Protein AF-0000000070517022 (afdb_homodimer)

Foldseek 3Di:
DDAAEAEDEQQLDPVSVVVVVVVCVVVLHFKYKYAQYVDFDPDLQKDAAPVRGIIMGGDCVSLVWHKDWQDHYVQKTWIDTPQDIDMTGDDDPPDDPVVVVVVVVVVCVRCVPVDRD/DDAAEAEDEQQLDPVSVVVVVVVCVVVLHFKYKYAQYVDFDPDLQKDAAPVRGIIMGGDCVSLVWHKDWQDHYVQKTWIDTPQDIDMHGDDDPPDDPVVVVVVVVVVCVRCVPVDRD

Radius of gyration: 15.73 Å; Cα contacts (8 Å, |Δi|>4): 551; chains: 2; bounding box: 40×33×38 Å

Structure (mmCIF, N/CA/C/O backbone):
data_AF-0000000070517022-model_v1
#
loop_
_entity.id
_entity.type
_entity.pdbx_description
1 polymer 'Reverse transcriptase'
#
loop_
_atom_site.group_PDB
_atom_site.id
_atom_site.type_symbol
_atom_site.label_atom_id
_atom_site.label_alt_id
_atom_site.label_comp_id
_atom_site.label_asym_id
_atom_site.label_entity_id
_atom_site.label_seq_id
_atom_site.pdbx_PDB_ins_code
_atom_site.Cartn_x
_atom_site.Cartn_y
_atom_site.Cartn_z
_atom_site.occupancy
_atom_site.B_iso_or_equiv
_atom_site.auth_seq_id
_atom_site.auth_comp_id
_atom_site.auth_asym_id
_atom_site.auth_atom_id
_atom_site.pdbx_PDB_model_num
ATOM 1 N N . MET A 1 1 ? -14.031 -0.415 15.008 1 47.75 1 MET A N 1
ATOM 2 C CA . MET A 1 1 ? -14.359 -1.1 13.758 1 47.75 1 MET A CA 1
ATOM 3 C C . MET A 1 1 ? -13.117 -1.259 12.883 1 47.75 1 MET A C 1
ATOM 5 O O . MET A 1 1 ? -12.367 -0.303 12.688 1 47.75 1 MET A O 1
ATOM 9 N N . SER A 1 2 ? -12.742 -2.568 12.602 1 63.19 2 SER A N 1
ATOM 10 C CA . SER A 1 2 ? -11.547 -2.887 11.828 1 63.19 2 SER A CA 1
ATOM 11 C C . SER A 1 2 ? -11.773 -2.629 10.336 1 63.19 2 SER A C 1
ATOM 13 O O . SER A 1 2 ? -12.906 -2.66 9.859 1 63.19 2 SER A O 1
ATOM 15 N N . PHE A 1 3 ? -10.805 -1.947 9.672 1 70.19 3 PHE A N 1
ATOM 16 C CA . PHE A 1 3 ? -11.008 -1.791 8.234 1 70.19 3 PHE A CA 1
ATOM 17 C C . PHE A 1 3 ? -9.82 -2.346 7.457 1 70.19 3 PHE A C 1
ATOM 19 O O . PHE A 1 3 ? -8.75 -2.58 8.031 1 70.19 3 PHE A O 1
ATOM 26 N N . LYS A 1 4 ? -10.172 -2.621 6.234 1 80.31 4 LYS A N 1
ATOM 27 C CA . LYS A 1 4 ? -9.203 -3.236 5.332 1 80.31 4 LYS A CA 1
ATOM 28 C C . LYS A 1 4 ? -8.594 -2.203 4.387 1 80.31 4 LYS A C 1
ATOM 30 O O . LYS A 1 4 ? -9.297 -1.326 3.881 1 80.31 4 LYS A O 1
ATOM 35 N N . VAL A 1 5 ? -7.285 -2.279 4.285 1 81.69 5 VAL A N 1
ATOM 36 C CA . VAL A 1 5 ? -6.547 -1.496 3.301 1 81.69 5 VAL A CA 1
ATOM 37 C C . VAL A 1 5 ? -5.922 -2.428 2.264 1 81.69 5 VAL A C 1
ATOM 39 O O . VAL A 1 5 ? -5.23 -3.385 2.617 1 81.69 5 VAL A O 1
ATOM 42 N N . LEU A 1 6 ? -6.238 -2.164 1.016 1 83.88 6 LEU A N 1
ATOM 43 C CA . LEU A 1 6 ? -5.656 -2.904 -0.099 1 8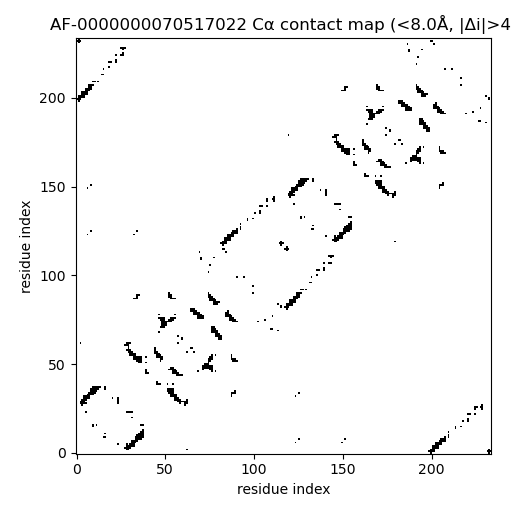3.88 6 LEU A CA 1
ATOM 44 C C . LEU A 1 6 ? -4.629 -2.059 -0.839 1 83.88 6 LEU A C 1
ATOM 46 O O . LEU A 1 6 ? -4.875 -0.885 -1.129 1 83.88 6 LEU A O 1
ATOM 50 N N . GLN A 1 7 ? -3.527 -2.553 -1.049 1 84.69 7 GLN A N 1
ATOM 51 C CA . GLN A 1 7 ? -2.502 -1.874 -1.834 1 84.69 7 GLN A CA 1
ATOM 52 C C . GLN A 1 7 ? -2.162 -2.664 -3.096 1 84.69 7 GLN A C 1
ATOM 54 O O . GLN A 1 7 ? -1.937 -3.873 -3.035 1 84.69 7 GLN A O 1
ATOM 59 N N . CYS A 1 8 ? -2.166 -2.025 -4.316 1 79.69 8 CYS A N 1
ATOM 60 C CA . CYS A 1 8 ? -1.889 -2.727 -5.566 1 79.69 8 CYS A CA 1
ATOM 61 C C . CYS A 1 8 ? -1.188 -1.809 -6.562 1 79.69 8 CYS A C 1
ATOM 63 O O . CYS A 1 8 ? -1.482 -0.614 -6.625 1 79.69 8 CYS A O 1
ATOM 65 N N . ASN A 1 9 ? -0.253 -2.355 -7.309 1 79.5 9 ASN A N 1
ATOM 66 C CA . ASN A 1 9 ? 0.297 -1.712 -8.5 1 79.5 9 ASN A CA 1
ATOM 67 C C . ASN A 1 9 ? -0.395 -2.197 -9.766 1 79.5 9 ASN A C 1
ATOM 69 O O . ASN A 1 9 ? -0.312 -3.377 -10.117 1 79.5 9 ASN A O 1
ATOM 73 N N . VAL A 1 10 ? -1.045 -1.301 -10.539 1 75.94 10 VAL A N 1
ATOM 74 C CA . VAL A 1 10 ? -1.837 -1.76 -11.672 1 75.94 10 VAL A CA 1
ATOM 75 C C . VAL A 1 10 ? -1.095 -1.464 -12.977 1 75.94 10 VAL A C 1
ATOM 77 O O . VAL A 1 10 ? -1.575 -1.797 -14.062 1 75.94 10 VAL A O 1
ATOM 80 N N . ASN A 1 11 ? 0.044 -0.836 -12.938 1 76.88 11 ASN A N 1
ATOM 81 C CA . ASN A 1 11 ? 0.948 -0.598 -14.055 1 76.88 11 ASN A CA 1
ATOM 82 C C . ASN A 1 11 ? 0.224 0.047 -15.234 1 76.88 11 ASN A C 1
ATOM 84 O O . ASN A 1 11 ? 0.388 -0.38 -16.375 1 76.88 11 ASN A O 1
ATOM 88 N N . HIS A 1 12 ? -0.67 0.907 -15 1 78.81 12 HIS A N 1
ATOM 89 C CA . HIS A 1 12 ? -1.369 1.707 -16 1 78.81 12 HIS A CA 1
ATOM 90 C C . HIS A 1 12 ? -2.254 0.833 -16.891 1 78.81 12 HIS A C 1
ATOM 92 O O . HIS A 1 12 ? -2.379 1.084 -18.094 1 78.81 12 HIS A O 1
ATOM 98 N N . VAL A 1 13 ? -2.783 -0.238 -16.328 1 77.62 13 VAL A N 1
ATOM 99 C CA . VAL A 1 13 ? -3.688 -1.103 -17.078 1 77.62 13 VAL A CA 1
ATOM 100 C C . VAL A 1 13 ? -5.129 -0.83 -16.656 1 77.62 13 VAL A C 1
ATOM 102 O O . VAL A 1 13 ? -5.496 -1.039 -15.492 1 77.62 13 VAL A O 1
ATOM 105 N N . TRP A 1 14 ? -5.934 -0.437 -17.594 1 83.25 14 TRP A N 1
ATOM 106 C CA . TRP A 1 14 ? -7.316 -0.035 -17.359 1 83.25 14 TRP A CA 1
ATOM 107 C C . TRP A 1 14 ? -8.125 -1.183 -16.766 1 83.25 14 TRP A C 1
ATOM 109 O O . TRP A 1 14 ? -8.789 -1.017 -15.734 1 83.25 14 TRP A O 1
ATOM 119 N N . ALA A 1 15 ? -8.031 -2.221 -17.438 1 81.44 15 ALA A N 1
ATOM 120 C CA . ALA A 1 15 ? -8.797 -3.385 -17 1 81.44 15 ALA A CA 1
ATOM 121 C C . ALA A 1 15 ? -8.414 -3.807 -15.586 1 81.44 15 ALA A C 1
ATOM 123 O O . ALA A 1 15 ? -9.273 -4.184 -14.789 1 81.44 15 ALA A O 1
ATOM 124 N N . ALA A 1 16 ? -7.176 -3.713 -15.297 1 81.56 16 ALA A N 1
ATOM 125 C CA . ALA A 1 16 ? -6.688 -4.078 -13.969 1 81.56 16 ALA A CA 1
ATOM 126 C C . ALA A 1 16 ? -7.238 -3.133 -12.906 1 81.56 16 ALA A C 1
ATOM 128 O O . ALA A 1 16 ? -7.645 -3.57 -11.82 1 81.56 16 ALA A O 1
ATOM 129 N N . GLN A 1 17 ? -7.254 -1.872 -13.188 1 87.06 17 GLN A N 1
ATOM 130 C CA . GLN A 1 17 ? -7.766 -0.895 -12.234 1 87.06 17 GLN A CA 1
ATOM 131 C C . GLN A 1 17 ? -9.258 -1.098 -11.992 1 87.06 17 GLN A C 1
ATOM 133 O O . GLN A 1 17 ? -9.719 -1.056 -10.844 1 87.06 17 GLN A O 1
ATOM 138 N N . ASP A 1 18 ? -10.008 -1.278 -13.055 1 88.5 18 ASP A N 1
ATOM 139 C CA . ASP A 1 18 ? -11.438 -1.538 -12.922 1 88.5 18 ASP A CA 1
ATOM 140 C C . ASP A 1 18 ? -11.688 -2.766 -12.047 1 88.5 18 ASP A C 1
ATOM 142 O O . ASP A 1 18 ? -12.547 -2.74 -11.164 1 88.5 18 ASP A O 1
ATOM 146 N N . LEU A 1 19 ? -10.938 -3.766 -12.367 1 84 19 LEU A N 1
ATOM 147 C CA . LEU A 1 19 ? -11.078 -5.004 -11.609 1 84 19 LEU A CA 1
ATOM 148 C C . LEU A 1 19 ? -10.711 -4.789 -10.148 1 84 19 LEU A C 1
ATOM 150 O O . LEU A 1 19 ? -11.367 -5.328 -9.25 1 84 19 LEU A O 1
ATOM 154 N N . LEU A 1 20 ? -9.711 -4.043 -9.938 1 85.44 20 LEU A N 1
ATOM 155 C CA . LEU A 1 20 ? -9.281 -3.748 -8.578 1 85.44 20 LEU A CA 1
ATOM 156 C C . LEU A 1 20 ? -10.359 -2.982 -7.82 1 85.44 20 LEU A C 1
ATOM 158 O O . LEU A 1 20 ? -10.664 -3.309 -6.668 1 85.44 20 LEU A O 1
ATOM 162 N N . GLU A 1 21 ? -10.891 -1.985 -8.422 1 89.06 21 GLU A N 1
ATOM 163 C CA . GLU A 1 21 ? -11.938 -1.192 -7.793 1 89.06 21 GLU A CA 1
ATOM 164 C C . GLU A 1 21 ? -13.156 -2.051 -7.457 1 89.06 21 GLU A C 1
ATOM 166 O O . GLU A 1 21 ? -13.758 -1.897 -6.395 1 89.06 21 GLU A O 1
ATOM 171 N N . GLN A 1 22 ? -13.461 -2.867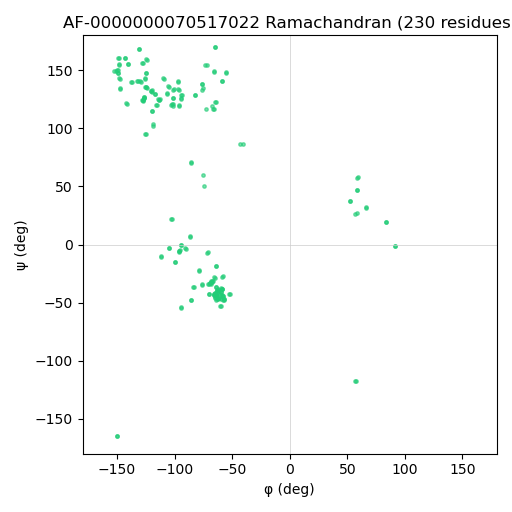 -8.305 1 87.62 22 GLN A N 1
ATOM 172 C CA . GLN A 1 22 ? -14.547 -3.803 -8.047 1 87.62 22 GLN A CA 1
ATOM 173 C C . GLN A 1 22 ? -14.211 -4.738 -6.887 1 87.62 22 GLN A C 1
ATOM 175 O O . GLN A 1 22 ? -15.062 -5.035 -6.051 1 87.62 22 GLN A O 1
ATOM 180 N N . ASN A 1 23 ? -13.016 -5.199 -6.902 1 87.88 23 ASN A N 1
ATOM 181 C CA . ASN A 1 23 ? -12.57 -6.105 -5.848 1 87.88 23 ASN A CA 1
ATOM 182 C C . ASN A 1 23 ? -12.594 -5.434 -4.48 1 87.88 23 ASN A C 1
ATOM 184 O O . ASN A 1 23 ? -12.922 -6.07 -3.477 1 87.88 23 ASN A O 1
ATOM 188 N N . MET A 1 24 ? -12.211 -4.203 -4.457 1 89.19 24 MET A N 1
ATOM 189 C CA . MET A 1 24 ? -12.273 -3.426 -3.221 1 89.19 24 MET A CA 1
ATOM 190 C C . MET A 1 24 ? -13.664 -3.51 -2.596 1 89.19 24 MET A C 1
ATOM 192 O O . MET A 1 24 ? -13.797 -3.699 -1.386 1 89.19 24 MET A O 1
ATOM 196 N N . ILE A 1 25 ? -14.648 -3.426 -3.363 1 87.62 25 ILE A N 1
ATOM 197 C CA . ILE A 1 25 ? -16.031 -3.504 -2.904 1 87.62 25 ILE A CA 1
ATOM 198 C C . ILE A 1 25 ? -16.344 -4.926 -2.447 1 87.62 25 ILE A C 1
ATOM 200 O O . ILE A 1 25 ? -16.938 -5.129 -1.381 1 87.62 25 ILE A O 1
ATOM 204 N N . GLU A 1 26 ? -15.906 -5.871 -3.186 1 85.31 26 GLU A N 1
ATOM 205 C CA . GLU A 1 26 ? -16.188 -7.273 -2.904 1 85.31 26 GLU A CA 1
ATOM 206 C C . GLU A 1 26 ? -15.594 -7.703 -1.567 1 85.31 26 GLU A C 1
ATOM 208 O O . GLU A 1 26 ? -16.234 -8.438 -0.807 1 85.31 26 GLU A O 1
ATOM 213 N N . VAL A 1 27 ? -14.438 -7.227 -1.298 1 85.5 27 VAL A N 1
ATOM 214 C CA . VAL A 1 27 ? -13.773 -7.664 -0.074 1 85.5 27 VAL A CA 1
ATOM 215 C C . VAL A 1 27 ? -14.07 -6.676 1.053 1 85.5 27 VAL A C 1
ATOM 217 O O . VAL A 1 27 ? -13.547 -6.816 2.162 1 85.5 27 VAL A O 1
ATOM 220 N N . ARG A 1 28 ? -14.836 -5.633 0.734 1 88.25 28 ARG A N 1
ATOM 221 C CA . ARG A 1 28 ? -15.211 -4.594 1.683 1 88.25 28 ARG A CA 1
ATOM 222 C C . ARG A 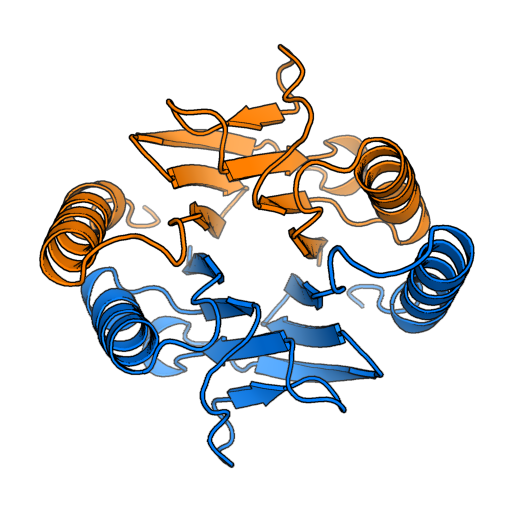1 28 ? -13.984 -3.914 2.273 1 88.25 28 ARG A C 1
ATOM 224 O O . ARG A 1 28 ? -13.875 -3.766 3.492 1 88.25 28 ARG A O 1
ATOM 231 N N . ALA A 1 29 ? -13.094 -3.58 1.407 1 89.56 29 ALA A N 1
ATOM 232 C CA . ALA A 1 29 ? -11.969 -2.744 1.805 1 89.56 29 ALA A CA 1
ATOM 233 C C . ALA A 1 29 ? -12.352 -1.267 1.806 1 89.56 29 ALA A C 1
ATOM 235 O O . ALA A 1 29 ? -12.875 -0.753 0.812 1 89.56 29 ALA A O 1
ATOM 236 N N . GLY A 1 30 ? -12.086 -0.646 2.84 1 91.44 30 GLY A N 1
ATOM 237 C CA . GLY A 1 30 ? -12.445 0.759 2.938 1 91.44 30 GLY A CA 1
ATOM 238 C C . GLY A 1 30 ? -11.484 1.677 2.215 1 91.44 30 GLY A C 1
ATOM 239 O O . GLY A 1 30 ? -11.828 2.812 1.882 1 91.44 30 GLY A O 1
ATOM 240 N N . ILE A 1 31 ? -10.273 1.181 2.012 1 92.62 31 ILE A N 1
ATOM 241 C CA . ILE A 1 31 ? -9.242 1.99 1.37 1 92.62 31 ILE A CA 1
ATOM 242 C C . ILE A 1 31 ? -8.469 1.139 0.368 1 92.62 31 ILE A C 1
ATOM 244 O O . ILE A 1 31 ? -8.18 -0.031 0.631 1 92.62 31 ILE A O 1
ATOM 248 N N . CYS A 1 32 ? -8.172 1.761 -0.757 1 93.06 32 CYS A N 1
ATOM 249 C CA . CYS A 1 32 ? -7.285 1.176 -1.756 1 93.06 32 CYS A CA 1
ATOM 250 C C . CYS A 1 32 ? -6.164 2.141 -2.119 1 93.06 32 CYS A C 1
ATOM 252 O O . CYS A 1 32 ? -6.418 3.293 -2.473 1 93.06 32 CYS A O 1
ATOM 254 N N . VAL A 1 33 ? -4.965 1.665 -1.956 1 92.19 33 VAL A N 1
ATOM 255 C CA . VAL A 1 33 ? -3.775 2.42 -2.34 1 92.19 33 VAL A CA 1
ATOM 256 C C . VAL A 1 33 ? -3.244 1.904 -3.676 1 92.19 33 VAL A C 1
ATOM 258 O O . VAL A 1 33 ? -2.99 0.707 -3.828 1 92.19 33 VAL A O 1
ATOM 261 N N . ILE A 1 34 ? -3.051 2.779 -4.656 1 90.81 34 ILE A N 1
ATOM 262 C CA . ILE A 1 34 ? -2.781 2.354 -6.027 1 90.81 34 ILE A CA 1
ATOM 263 C C . ILE A 1 34 ? -1.509 3.027 -6.535 1 90.81 34 ILE A C 1
ATOM 265 O O . ILE A 1 34 ? -1.386 4.254 -6.488 1 90.81 34 ILE A O 1
ATOM 269 N N . ALA A 1 35 ? -0.613 2.213 -7.004 1 88.06 35 ALA A N 1
ATOM 270 C CA . ALA A 1 35 ? 0.561 2.715 -7.715 1 88.06 35 ALA A CA 1
ATOM 271 C C . ALA A 1 35 ? 0.342 2.684 -9.227 1 88.06 35 ALA A C 1
ATOM 273 O O . ALA A 1 35 ? -0.213 1.721 -9.758 1 88.06 35 ALA A O 1
ATOM 274 N N . GLU A 1 36 ? 0.659 3.77 -9.922 1 88.5 36 GLU A N 1
ATOM 275 C CA . GLU A 1 36 ? 0.553 3.963 -11.367 1 88.5 36 GLU A CA 1
ATOM 276 C C . GLU A 1 36 ? -0.884 3.777 -11.844 1 88.5 36 GLU A C 1
ATOM 278 O O . GLU A 1 36 ? -1.147 2.973 -12.742 1 88.5 36 GLU A O 1
ATOM 283 N N . PRO A 1 37 ? -1.753 4.508 -11.344 1 90.62 37 PRO A N 1
ATOM 284 C CA . PRO A 1 37 ? -3.141 4.438 -11.805 1 90.62 37 PRO A CA 1
ATOM 285 C C . PRO A 1 37 ? -3.309 4.906 -13.25 1 90.62 37 PRO A C 1
ATOM 287 O O . PRO A 1 37 ? -2.535 5.742 -13.719 1 90.62 37 PRO A O 1
ATOM 290 N N . VAL A 1 38 ? -4.297 4.281 -13.859 1 89.88 38 VAL A N 1
ATOM 291 C CA . VAL A 1 38 ? -4.629 4.703 -15.211 1 89.88 38 VAL A CA 1
ATOM 292 C C . VAL A 1 38 ? -5.406 6.02 -15.164 1 89.88 38 VAL A C 1
ATOM 294 O O . VAL A 1 38 ? -5.27 6.859 -16.062 1 89.88 38 VAL A O 1
ATOM 297 N N . ARG A 1 39 ? -6.156 6.082 -14.148 1 91.62 39 ARG A N 1
ATOM 298 C CA . ARG A 1 39 ? -6.977 7.27 -13.961 1 91.62 39 ARG A CA 1
ATOM 299 C C . ARG A 1 39 ? -7.191 7.559 -12.477 1 91.62 39 ARG A C 1
ATOM 301 O O . ARG A 1 39 ? -7.262 6.633 -11.664 1 91.62 39 ARG A O 1
ATOM 308 N N . ILE A 1 40 ? -7.285 8.867 -12.203 1 95.44 40 ILE A N 1
ATOM 309 C CA . ILE A 1 40 ? -7.656 9.352 -10.875 1 95.44 40 ILE A CA 1
ATOM 310 C C . ILE A 1 40 ? -8.859 10.281 -10.984 1 95.44 40 ILE A C 1
ATOM 312 O O . ILE A 1 40 ? -8.711 11.477 -11.25 1 95.44 40 ILE A O 1
ATOM 316 N N . PRO A 1 41 ? -10.023 9.68 -10.781 1 94.06 41 PRO A N 1
ATOM 317 C CA . PRO A 1 41 ? -11.227 10.508 -10.898 1 94.06 41 PRO A CA 1
ATOM 318 C C . PRO A 1 41 ? -11.18 11.742 -9.984 1 94.06 41 PRO A C 1
ATOM 320 O O . PRO A 1 41 ? -10.617 11.68 -8.891 1 94.06 41 PRO A O 1
ATOM 323 N N . SER A 1 42 ? -11.812 12.828 -10.469 1 93.5 42 SER A N 1
ATOM 324 C CA . SER A 1 42 ? -11.906 14.055 -9.68 1 93.5 42 SER A CA 1
ATOM 325 C C . SER A 1 42 ? -13.102 14.016 -8.734 1 93.5 42 SER A C 1
ATOM 327 O O . SER A 1 42 ? -14.102 14.688 -8.961 1 93.5 42 SER A O 1
ATOM 329 N N . THR A 1 43 ? -13.125 13.25 -7.723 1 94 43 THR A N 1
ATOM 330 C CA . THR A 1 43 ? -14.141 13.109 -6.684 1 94 43 THR A CA 1
ATOM 331 C C . THR A 1 43 ? -13.5 13.156 -5.297 1 94 43 THR A C 1
ATOM 333 O O . THR A 1 43 ? -12.281 13.047 -5.164 1 94 43 THR A O 1
ATOM 336 N N . ILE A 1 44 ? -14.328 13.281 -4.324 1 93.19 44 ILE A N 1
ATOM 337 C CA . ILE A 1 44 ? -13.828 13.352 -2.955 1 93.19 44 ILE A CA 1
ATOM 338 C C . ILE A 1 44 ? -13.312 11.984 -2.52 1 93.19 44 ILE A C 1
ATOM 340 O O . ILE A 1 44 ? -12.664 11.859 -1.479 1 93.19 44 ILE A O 1
ATOM 344 N N . TYR A 1 45 ? -13.508 10.984 -3.318 1 95 45 TYR A N 1
ATOM 345 C CA . TYR A 1 45 ? -13.18 9.617 -2.934 1 95 45 TYR A CA 1
ATOM 346 C C . TYR A 1 45 ? -11.797 9.219 -3.439 1 95 45 TYR A C 1
ATOM 348 O O . TYR A 1 45 ? -11.312 8.117 -3.166 1 95 45 TYR A O 1
ATOM 356 N N . TRP A 1 46 ? -11.219 10.133 -4.195 1 96.88 46 TRP A N 1
ATOM 357 C CA . TRP A 1 46 ? -9.898 9.867 -4.758 1 96.88 46 TRP A CA 1
ATOM 358 C C . TRP A 1 46 ? -8.922 10.977 -4.398 1 96.88 46 TRP A C 1
ATOM 360 O O . TRP A 1 46 ? -9.273 12.156 -4.426 1 96.88 46 TRP A O 1
ATOM 370 N N . PHE A 1 47 ? -7.781 10.547 -4.023 1 97.56 47 PHE A N 1
ATOM 371 C CA . PHE A 1 47 ? -6.652 11.461 -3.861 1 97.56 47 PHE A CA 1
ATOM 372 C C . PHE A 1 47 ? -5.465 10.992 -4.695 1 97.56 47 PHE A C 1
ATOM 374 O O . PHE A 1 47 ? -5.141 9.805 -4.719 1 97.56 47 PHE A O 1
ATOM 381 N N . GLY A 1 48 ? -4.812 11.914 -5.402 1 96.75 48 GLY A N 1
ATOM 382 C CA . GLY A 1 48 ? -3.664 11.555 -6.223 1 96.75 48 GLY A CA 1
ATOM 383 C C . GLY A 1 48 ? -2.447 12.422 -5.953 1 96.75 48 GLY A C 1
ATOM 384 O O . GLY A 1 48 ? -2.57 13.523 -5.418 1 96.75 48 GLY A O 1
ATOM 385 N N . SER A 1 49 ? -1.305 11.852 -6.273 1 95.44 49 SER A N 1
ATOM 386 C CA . SER A 1 49 ? -0.086 12.656 -6.277 1 95.44 49 SER A CA 1
ATOM 387 C C . SER A 1 49 ? -0.14 13.734 -7.352 1 95.44 49 SER A C 1
ATOM 389 O O . SER A 1 49 ? -1.031 13.727 -8.203 1 95.44 49 SER A O 1
ATOM 391 N N . GLU A 1 50 ? 0.804 14.602 -7.266 1 95.38 50 GLU A N 1
ATOM 392 C CA . GLU A 1 50 ? 0.807 15.711 -8.211 1 95.38 50 GLU A CA 1
ATOM 393 C C . GLU A 1 50 ? 1.071 15.234 -9.633 1 95.38 50 GLU A C 1
ATOM 395 O O . GLU A 1 50 ? 0.542 15.797 -10.594 1 95.38 50 GLU A O 1
ATOM 400 N N . ASP A 1 51 ? 1.84 14.164 -9.773 1 92.94 51 ASP A N 1
ATOM 401 C CA . ASP A 1 51 ? 2.174 13.672 -11.102 1 92.94 51 ASP A CA 1
ATOM 402 C C . ASP A 1 51 ? 1.236 12.539 -11.516 1 92.94 51 ASP A C 1
ATOM 404 O O . ASP A 1 51 ? 1.389 11.961 -12.594 1 92.94 51 ASP A O 1
ATOM 408 N N . GLY A 1 52 ? 0.421 12.109 -10.68 1 93.44 52 GLY A N 1
ATOM 409 C CA . GLY A 1 52 ? -0.601 11.133 -11.008 1 93.44 52 GLY A CA 1
ATOM 410 C C . GLY A 1 52 ? -0.095 9.703 -10.961 1 93.44 52 GLY A C 1
ATOM 411 O O . GLY A 1 52 ? -0.738 8.789 -11.484 1 93.44 52 GLY A O 1
ATOM 412 N N . ARG A 1 53 ? 0.981 9.484 -10.305 1 90.69 53 ARG A N 1
ATOM 413 C CA . ARG A 1 53 ? 1.571 8.148 -10.328 1 90.69 53 ARG A CA 1
ATOM 414 C C . ARG A 1 53 ? 1.21 7.367 -9.07 1 90.69 53 ARG A C 1
ATOM 416 O O . ARG A 1 53 ? 1.394 6.148 -9.016 1 90.69 53 ARG A O 1
ATOM 423 N N . ALA A 1 54 ? 0.723 8.062 -8.078 1 93.25 54 ALA A N 1
ATOM 424 C CA . ALA A 1 54 ? 0.245 7.457 -6.84 1 93.25 54 ALA A CA 1
ATOM 425 C C . ALA A 1 54 ? -1.153 7.957 -6.488 1 93.25 54 ALA A C 1
ATOM 427 O O . ALA A 1 54 ? -1.46 9.141 -6.668 1 93.25 54 ALA A O 1
ATOM 428 N N . ALA A 1 55 ? -1.976 7.059 -6.008 1 95.81 55 ALA A N 1
ATOM 429 C CA . ALA A 1 55 ? -3.344 7.453 -5.684 1 95.81 55 ALA A CA 1
ATOM 430 C C . ALA A 1 55 ? -3.883 6.641 -4.508 1 95.81 55 ALA A C 1
ATOM 432 O O . ALA A 1 55 ? -3.387 5.547 -4.223 1 95.81 55 ALA A O 1
ATOM 433 N N . ILE A 1 56 ? -4.832 7.188 -3.791 1 95.69 56 ILE A N 1
ATOM 434 C CA . ILE A 1 56 ? -5.582 6.531 -2.727 1 95.69 56 ILE A CA 1
ATOM 435 C C . ILE A 1 56 ? -7.082 6.691 -2.975 1 95.69 56 ILE A C 1
ATOM 437 O O . ILE A 1 56 ? -7.566 7.805 -3.184 1 95.69 56 ILE A O 1
ATOM 441 N N . ARG A 1 57 ? -7.699 5.602 -3.018 1 95.94 57 ARG A N 1
ATOM 442 C CA . ARG A 1 57 ? -9.156 5.578 -3.109 1 95.94 57 ARG A CA 1
ATOM 443 C C . ARG A 1 57 ? -9.781 5.086 -1.81 1 95.94 57 ARG A C 1
ATOM 445 O O . ARG A 1 57 ? -9.25 4.176 -1.168 1 95.94 57 ARG A O 1
ATOM 452 N N . TRP A 1 58 ? -10.953 5.711 -1.447 1 94.62 58 TRP A N 1
ATOM 453 C CA . TRP A 1 58 ? -11.633 5.242 -0.243 1 94.62 58 TRP A CA 1
ATOM 454 C C . TRP A 1 58 ? -13.141 5.223 -0.439 1 94.62 58 TRP A C 1
ATOM 456 O O . TRP A 1 58 ? -13.656 5.797 -1.402 1 94.62 58 TRP A O 1
ATOM 466 N N . ASP A 1 59 ? -13.672 4.41 0.315 1 92.12 59 ASP A N 1
ATOM 467 C CA . ASP A 1 59 ? -15.125 4.258 0.309 1 92.12 59 ASP A CA 1
ATOM 468 C C . ASP A 1 59 ? -15.719 4.586 1.679 1 92.12 59 ASP A C 1
ATOM 470 O O . ASP A 1 59 ? -15.508 3.852 2.645 1 92.12 59 ASP A O 1
ATOM 474 N N . SER A 1 60 ? -16.5 5.637 1.75 1 88.06 60 SER A N 1
ATOM 475 C CA . SER A 1 60 ? -17.031 6.141 3.016 1 88.06 60 SER A CA 1
ATOM 476 C C . SER A 1 60 ? -18.031 5.164 3.631 1 88.06 60 SER A C 1
ATOM 478 O O . SER A 1 60 ? -18.109 5.043 4.855 1 88.06 60 SER A O 1
ATOM 480 N N . GLU A 1 61 ? -18.734 4.461 2.836 1 88.25 61 GLU A N 1
ATOM 481 C CA . GLU A 1 61 ? -19.734 3.525 3.35 1 88.25 61 GLU A CA 1
ATOM 482 C C . GLU A 1 61 ? -19.062 2.328 4.023 1 88.25 61 GLU A C 1
ATOM 484 O O . GLU A 1 61 ? -19.547 1.845 5.051 1 88.25 61 GLU A O 1
ATOM 489 N N . ILE A 1 62 ? -18.016 1.984 3.521 1 85.88 62 ILE A N 1
ATOM 490 C CA . ILE A 1 62 ? -17.328 0.817 4.051 1 85.88 62 ILE A CA 1
ATOM 491 C C . ILE A 1 62 ? -16.438 1.232 5.227 1 85.88 62 ILE A C 1
ATOM 493 O O . ILE A 1 62 ? -16.438 0.576 6.27 1 85.88 62 ILE A O 1
ATOM 497 N N . LEU A 1 63 ? -15.672 2.301 5.012 1 85.69 63 LEU A N 1
ATOM 498 C CA . LEU A 1 63 ? -14.711 2.77 6.008 1 85.69 63 LEU A CA 1
ATOM 499 C C . LEU A 1 63 ? -15.43 3.338 7.227 1 85.69 63 LEU A C 1
ATOM 501 O O . LEU A 1 63 ? -14.93 3.242 8.352 1 85.69 63 LEU A O 1
ATOM 505 N N . GLN A 1 64 ? -16.594 3.92 7.055 1 82.56 64 GLN A N 1
ATOM 506 C CA . GLN A 1 64 ? -17.375 4.594 8.078 1 82.56 64 GLN A CA 1
ATOM 507 C C . GLN A 1 64 ? -16.562 5.707 8.75 1 82.56 64 GLN A C 1
ATOM 509 O O . GLN A 1 64 ? -16.688 5.93 9.953 1 82.56 64 GLN A O 1
ATOM 514 N N . ARG A 1 65 ? -15.633 6.199 7.988 1 83.31 65 ARG A N 1
ATOM 515 C CA . ARG A 1 65 ? -14.812 7.348 8.359 1 83.31 65 ARG A CA 1
ATOM 516 C C . ARG A 1 65 ? -14.531 8.234 7.148 1 83.31 65 ARG A C 1
ATOM 518 O O . ARG A 1 65 ? -14.758 7.824 6.008 1 83.31 65 ARG A O 1
ATOM 525 N N . THR A 1 66 ? -14.172 9.398 7.559 1 88 66 THR A N 1
ATOM 526 C CA . THR A 1 66 ? -13.797 10.305 6.48 1 88 66 THR A CA 1
ATOM 527 C C . THR A 1 66 ? -12.281 10.328 6.293 1 88 66 THR A C 1
ATOM 529 O O . THR A 1 66 ? -11.531 10.203 7.262 1 88 66 THR A O 1
ATOM 532 N N . CYS A 1 67 ? -11.93 10.383 5.086 1 92.75 67 CYS A N 1
ATOM 533 C CA . CYS A 1 67 ? -10.523 10.602 4.75 1 92.75 67 CYS A CA 1
ATOM 534 C C . CYS A 1 67 ? -10.297 12.016 4.242 1 92.75 67 CYS A C 1
ATOM 536 O O . CYS A 1 67 ? -11.117 12.555 3.498 1 92.75 67 CYS A O 1
ATOM 538 N N . ILE A 1 68 ? -9.195 12.602 4.746 1 94.5 68 ILE A N 1
ATOM 539 C CA . ILE A 1 68 ? -8.867 13.953 4.312 1 94.5 68 ILE A CA 1
ATOM 540 C C . ILE A 1 68 ? -7.438 13.992 3.779 1 94.5 68 ILE A C 1
ATOM 542 O O . ILE A 1 68 ? -6.562 13.281 4.285 1 94.5 68 ILE A O 1
ATOM 546 N N . LEU A 1 69 ? -7.277 14.781 2.744 1 95.94 69 LEU A N 1
ATOM 547 C CA . LEU A 1 69 ? -5.934 14.969 2.203 1 95.94 69 LEU A CA 1
ATOM 548 C C . LEU A 1 69 ? -5.027 15.641 3.225 1 95.94 69 LEU A C 1
ATOM 550 O O . LEU A 1 69 ? -5.344 16.719 3.727 1 95.94 69 LEU A O 1
ATOM 554 N N . ALA A 1 70 ? -3.986 15.039 3.551 1 94.88 70 ALA A N 1
ATOM 555 C CA . ALA A 1 70 ? -3.02 15.617 4.48 1 94.88 70 ALA A CA 1
ATOM 556 C C . ALA A 1 70 ? -1.902 16.344 3.732 1 94.88 70 ALA A C 1
ATOM 558 O O . ALA A 1 70 ? -1.6 17.5 4.027 1 94.88 70 ALA A O 1
ATOM 559 N N . LYS A 1 71 ? -1.263 15.625 2.836 1 94.44 71 LYS A N 1
ATOM 560 C CA . LYS A 1 71 ? -0.159 16.156 2.039 1 94.44 71 LYS A CA 1
ATOM 561 C C . LYS A 1 71 ? -0.081 15.461 0.681 1 94.44 71 LYS A C 1
ATOM 563 O O . LYS A 1 71 ? -0.464 14.289 0.549 1 94.44 71 LYS A O 1
ATOM 568 N N . ARG A 1 72 ? 0.405 16.25 -0.33 1 95.06 72 ARG A N 1
ATOM 569 C CA . ARG A 1 72 ? 0.754 15.586 -1.584 1 95.06 72 ARG A CA 1
ATOM 570 C C . ARG A 1 72 ? 1.9 16.312 -2.283 1 95.06 72 ARG A C 1
ATOM 572 O O . ARG A 1 72 ? 2.113 17.5 -2.062 1 95.06 72 ARG A O 1
ATOM 579 N N . GLY A 1 73 ? 2.648 15.609 -2.979 1 93 73 GLY A N 1
ATOM 580 C CA . GLY A 1 73 ? 3.746 16.094 -3.803 1 93 73 GLY A CA 1
ATOM 581 C C . GLY A 1 73 ? 3.992 15.227 -5.027 1 93 73 GLY A C 1
ATOM 582 O O . GLY A 1 73 ? 3.115 14.469 -5.445 1 93 73 GLY A O 1
ATOM 583 N N . GLN A 1 74 ? 5.227 15.492 -5.602 1 91.5 74 GLN A N 1
ATOM 584 C CA . GLN A 1 74 ? 5.629 14.625 -6.699 1 91.5 74 GLN A CA 1
ATOM 585 C C . GLN A 1 74 ? 5.859 13.195 -6.211 1 91.5 74 GLN A C 1
ATOM 587 O O . GLN A 1 74 ? 6.629 12.969 -5.277 1 91.5 74 GLN A O 1
ATOM 592 N N . HIS A 1 75 ? 5.109 12.273 -6.672 1 91.25 75 HIS A N 1
ATOM 593 C CA . HIS A 1 75 ? 5.352 10.844 -6.484 1 91.25 75 HIS A CA 1
ATOM 594 C C . HIS A 1 75 ? 4.645 10.328 -5.234 1 91.25 75 HIS A C 1
ATOM 596 O O . HIS A 1 75 ? 4.77 9.148 -4.887 1 91.25 75 HIS A O 1
ATOM 602 N N . TYR A 1 76 ? 3.941 11.32 -4.5 1 92.56 76 TYR A N 1
ATOM 603 C CA . TYR A 1 76 ? 3.307 10.781 -3.303 1 92.56 76 TYR A CA 1
ATOM 604 C C . TYR A 1 76 ? 2.025 11.539 -2.975 1 92.56 76 TYR A C 1
ATOM 606 O O . TYR A 1 76 ? 1.841 12.672 -3.412 1 92.56 76 TYR A O 1
ATOM 614 N N . VAL A 1 77 ? 1.172 10.914 -2.176 1 95.81 77 VAL A N 1
ATOM 615 C CA . VAL A 1 77 ? -0.029 11.484 -1.574 1 95.81 77 VAL A CA 1
ATOM 616 C C . VAL A 1 77 ? -0.281 10.844 -0.212 1 95.81 77 VAL A C 1
ATOM 618 O O . VAL A 1 77 ? -0.111 9.633 -0.049 1 95.81 77 VAL A O 1
ATOM 621 N N . THR A 1 78 ? -0.567 11.656 0.768 1 95 78 THR A N 1
ATOM 622 C CA . THR A 1 78 ? -0.856 11.219 2.127 1 95 78 THR A CA 1
ATOM 623 C C . THR A 1 78 ? -2.258 11.648 2.549 1 95 78 THR A C 1
ATOM 625 O O . THR A 1 78 ? -2.641 12.805 2.365 1 95 78 THR A O 1
ATOM 628 N N . VAL A 1 79 ? -2.957 10.664 3.092 1 94.56 79 VAL A N 1
ATOM 629 C CA . VAL A 1 79 ? -4.309 10.938 3.564 1 94.56 79 VAL A CA 1
ATOM 630 C C . VAL A 1 79 ? -4.434 10.539 5.035 1 94.56 79 VAL A C 1
ATOM 632 O O . VAL A 1 79 ? -3.742 9.633 5.5 1 94.56 79 VAL A O 1
ATOM 635 N N . ARG A 1 80 ? -5.25 11.266 5.711 1 92.75 80 ARG A N 1
ATOM 636 C CA . ARG A 1 80 ? -5.609 10.875 7.074 1 92.75 80 ARG A CA 1
ATOM 637 C C . ARG A 1 80 ? -6.992 10.234 7.113 1 92.75 80 ARG A C 1
ATOM 639 O O . ARG A 1 80 ? -7.969 10.828 6.641 1 92.75 80 ARG A O 1
ATOM 646 N N . CYS A 1 81 ? -6.984 9.047 7.574 1 89.94 81 CYS A N 1
ATOM 647 C CA . CYS A 1 81 ? -8.234 8.32 7.777 1 89.94 81 CYS A CA 1
ATOM 648 C C . CYS A 1 81 ? -8.414 7.953 9.242 1 89.94 81 CYS A C 1
ATOM 650 O O . CYS A 1 81 ? -7.855 6.961 9.711 1 89.94 81 CYS A O 1
ATOM 652 N N . GLY A 1 82 ? -9.273 8.688 9.922 1 83.25 82 GLY A N 1
ATOM 653 C CA . GLY A 1 82 ? -9.312 8.508 11.359 1 83.25 82 GLY A CA 1
ATOM 654 C C . GLY A 1 82 ? -7.977 8.75 12.031 1 83.25 82 GLY A C 1
ATOM 655 O O . GLY A 1 82 ? -7.398 9.828 11.891 1 83.25 82 GLY A O 1
ATOM 656 N N . ASP A 1 83 ? -7.48 7.695 12.633 1 81.38 83 ASP A N 1
ATOM 657 C CA . ASP A 1 83 ? -6.223 7.84 13.359 1 81.38 83 ASP A CA 1
ATOM 658 C C . ASP A 1 83 ? -5.059 7.254 12.562 1 81.38 83 ASP A C 1
ATOM 660 O O . ASP A 1 83 ? -3.982 7.012 13.117 1 81.38 83 ASP A O 1
ATOM 664 N N . VAL A 1 84 ? -5.258 7.16 11.289 1 85.56 84 VAL A N 1
ATOM 665 C CA . VAL A 1 84 ? -4.23 6.539 10.461 1 85.56 84 VAL A CA 1
ATOM 666 C C . VAL A 1 84 ? -3.859 7.477 9.312 1 85.56 84 VAL A C 1
ATOM 668 O O . VAL A 1 84 ? -4.734 8.008 8.633 1 85.56 84 VAL A O 1
ATOM 671 N N . TYR A 1 85 ? -2.562 7.719 9.203 1 90.56 85 TYR A N 1
ATOM 672 C CA . TYR A 1 85 ? -2.057 8.367 8 1 90.56 85 TYR A CA 1
ATOM 673 C C . TYR A 1 85 ? -1.577 7.332 6.988 1 90.56 85 TYR A C 1
ATOM 675 O O . TYR A 1 85 ? -0.756 6.473 7.312 1 90.56 85 TYR A O 1
ATOM 683 N N . LEU A 1 86 ? -2.082 7.43 5.832 1 91.44 86 LEU A N 1
ATOM 684 C CA . LEU A 1 86 ? -1.692 6.539 4.742 1 91.44 86 LEU A CA 1
ATOM 685 C C . LEU A 1 86 ? -0.988 7.316 3.635 1 91.44 86 LEU A C 1
ATOM 687 O O . LEU A 1 86 ? -1.516 8.312 3.135 1 91.44 86 LEU A O 1
ATOM 691 N N . THR A 1 87 ? 0.159 6.879 3.318 1 92.31 87 THR A N 1
ATOM 692 C CA . THR A 1 87 ? 0.912 7.508 2.24 1 92.31 87 THR A CA 1
ATOM 693 C C . THR A 1 87 ? 1.122 6.531 1.086 1 92.31 87 THR A C 1
ATOM 695 O O . THR A 1 87 ? 1.633 5.43 1.285 1 92.31 87 THR A O 1
ATOM 698 N N . SER A 1 88 ? 0.657 6.855 -0.057 1 92.81 88 SER A N 1
ATOM 699 C CA . SER A 1 88 ? 0.976 6.148 -1.293 1 92.81 88 SER A CA 1
ATOM 700 C C . SER A 1 88 ? 2.143 6.805 -2.023 1 92.81 88 SER A C 1
ATOM 702 O O . SER A 1 88 ? 2.16 8.023 -2.201 1 92.81 88 SER A O 1
ATOM 704 N N . CYS A 1 89 ? 3.096 5.996 -2.355 1 89.44 89 CYS A N 1
ATOM 705 C CA . CYS A 1 89 ? 4.246 6.488 -3.102 1 89.44 89 CYS A CA 1
ATOM 706 C C . CYS A 1 89 ? 4.555 5.586 -4.289 1 89.44 89 CYS A C 1
ATOM 708 O O . CYS A 1 89 ? 4.453 4.363 -4.188 1 89.44 89 CYS A O 1
ATOM 710 N N . TYR A 1 90 ? 4.922 6.289 -5.359 1 85.5 90 TYR A N 1
ATOM 711 C CA . TYR A 1 90 ? 5.453 5.559 -6.504 1 85.5 90 TYR A CA 1
ATOM 712 C C . TYR A 1 90 ? 6.598 6.324 -7.156 1 85.5 90 TYR A C 1
ATOM 714 O O . TYR A 1 90 ? 6.434 7.48 -7.559 1 85.5 90 TYR A O 1
ATOM 722 N N . VAL A 1 91 ? 7.695 5.625 -7.16 1 79.56 91 VAL A N 1
ATOM 723 C CA . VAL A 1 91 ? 8.859 6.16 -7.859 1 79.56 91 VAL A CA 1
ATOM 724 C C . VAL A 1 91 ? 9.281 5.199 -8.969 1 79.56 91 VAL A C 1
ATOM 726 O O . VAL A 1 91 ? 9.43 3.998 -8.734 1 79.56 91 VAL A O 1
ATOM 729 N N . SER A 1 92 ? 9.5 5.746 -10.055 1 77.69 92 SER A N 1
ATOM 730 C CA . SER A 1 92 ? 9.883 4.945 -11.219 1 77.69 92 SER A CA 1
ATOM 731 C C . SER A 1 92 ? 11.156 4.16 -10.945 1 77.69 92 SER A C 1
ATOM 733 O O . SER A 1 92 ? 12.102 4.684 -10.344 1 77.69 92 SER A O 1
ATOM 735 N N . PRO A 1 93 ? 11.18 2.889 -11.453 1 72.56 93 PRO A N 1
ATOM 736 C CA . PRO A 1 93 ? 12.406 2.1 -11.297 1 72.56 93 PRO A CA 1
ATOM 737 C C . PRO A 1 93 ? 13.594 2.699 -12.039 1 72.56 93 PRO A C 1
ATOM 739 O O . PRO A 1 93 ? 14.75 2.367 -11.742 1 72.56 93 PRO A O 1
ATOM 742 N N . ASN A 1 94 ? 13.25 3.527 -12.945 1 76 94 ASN A N 1
ATOM 743 C CA . ASN A 1 94 ? 14.305 4.121 -13.766 1 76 94 ASN A CA 1
ATOM 744 C C . ASN A 1 94 ? 14.883 5.371 -13.102 1 76 94 ASN A C 1
ATOM 746 O O . ASN A 1 94 ? 15.758 6.023 -13.672 1 76 94 ASN A O 1
ATOM 750 N N . ILE A 1 95 ? 14.469 5.562 -11.961 1 73.88 95 ILE A N 1
ATOM 751 C CA . ILE A 1 95 ? 14.938 6.75 -11.258 1 73.88 95 ILE A CA 1
ATOM 752 C C . ILE A 1 95 ? 16.375 6.531 -10.773 1 73.88 95 ILE A C 1
ATOM 754 O O . ILE A 1 95 ? 16.734 5.422 -10.375 1 73.88 95 ILE A O 1
ATOM 758 N N . ASN A 1 96 ? 17.156 7.551 -10.922 1 81 96 ASN A N 1
ATOM 759 C CA . ASN A 1 96 ? 18.484 7.43 -10.352 1 81 96 ASN A CA 1
ATOM 760 C C . ASN A 1 96 ? 18.453 7.527 -8.828 1 81 96 ASN A C 1
ATOM 762 O O . ASN A 1 96 ? 17.531 8.102 -8.258 1 81 96 ASN A O 1
ATOM 766 N N . VAL A 1 97 ? 19.453 6.93 -8.242 1 78.06 97 VAL A N 1
ATOM 767 C CA . VAL A 1 97 ? 19.516 6.781 -6.789 1 78.06 97 VAL A CA 1
ATOM 768 C C . VAL A 1 97 ? 19.484 8.156 -6.129 1 78.06 97 VAL A C 1
ATOM 770 O O . VAL A 1 97 ? 18.859 8.336 -5.078 1 78.06 97 VAL A O 1
ATOM 773 N N . HIS A 1 98 ? 20.125 9.109 -6.695 1 82.5 98 HIS A N 1
ATOM 774 C CA . HIS A 1 98 ? 20.156 10.453 -6.121 1 82.5 98 HIS A CA 1
ATOM 775 C C . HIS A 1 98 ? 18.781 11.094 -6.109 1 82.5 98 HIS A C 1
ATOM 777 O O . HIS A 1 98 ? 18.375 11.695 -5.109 1 82.5 98 HIS A O 1
ATOM 783 N N . ARG A 1 99 ? 18.109 10.898 -7.168 1 82.12 99 ARG A N 1
ATOM 784 C CA . ARG A 1 99 ? 16.75 11.438 -7.25 1 82.12 99 ARG A CA 1
ATOM 785 C C . ARG A 1 99 ? 15.82 10.711 -6.293 1 82.12 99 ARG A C 1
ATOM 787 O O . ARG A 1 99 ? 1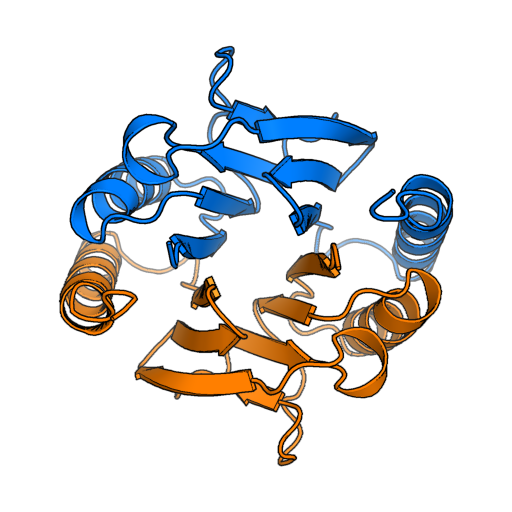4.906 11.312 -5.73 1 82.12 99 ARG A O 1
ATOM 794 N N . PHE A 1 100 ? 16.125 9.531 -6.184 1 84 100 PHE A N 1
ATOM 795 C CA . PHE A 1 100 ? 15.336 8.758 -5.234 1 84 100 PHE A CA 1
ATOM 796 C C . PHE A 1 100 ? 15.57 9.242 -3.809 1 84 100 PHE A C 1
ATOM 798 O O . PHE A 1 100 ? 14.625 9.391 -3.033 1 84 100 PHE A O 1
ATOM 805 N N . GLN A 1 101 ? 16.781 9.477 -3.492 1 83.38 101 GLN A N 1
ATOM 806 C CA . GLN A 1 101 ? 17.109 10.023 -2.176 1 83.38 101 GLN A CA 1
ATOM 807 C C . GLN A 1 101 ? 16.438 11.383 -1.959 1 83.38 101 GLN A C 1
ATOM 809 O O . GLN A 1 101 ? 15.922 11.656 -0.876 1 83.38 101 GLN A O 1
ATOM 814 N N . ASP A 1 102 ? 16.5 12.156 -2.992 1 86.81 102 ASP A N 1
ATOM 815 C CA . ASP A 1 102 ? 15.844 13.461 -2.924 1 86.81 102 ASP A CA 1
ATOM 816 C C . ASP A 1 102 ? 14.352 13.312 -2.637 1 86.81 102 ASP A C 1
ATOM 818 O O . ASP A 1 102 ? 13.789 14.055 -1.831 1 86.81 102 ASP A O 1
ATOM 822 N N . PHE A 1 103 ? 13.789 12.43 -3.283 1 85.5 103 PHE A N 1
ATOM 823 C CA . PHE A 1 103 ? 12.375 12.164 -3.072 1 85.5 103 PHE A CA 1
ATOM 824 C C . PHE A 1 103 ? 12.109 11.758 -1.627 1 85.5 103 PHE A C 1
ATOM 826 O O . PHE A 1 103 ? 11.203 12.289 -0.982 1 85.5 103 PHE A O 1
ATOM 833 N N . LEU A 1 104 ? 12.938 10.852 -1.131 1 85.44 104 LEU A N 1
ATOM 834 C CA . LEU A 1 104 ? 12.719 10.383 0.234 1 85.44 104 LEU A CA 1
ATOM 835 C C . LEU A 1 104 ? 12.906 11.516 1.234 1 85.44 104 LEU A C 1
ATOM 837 O O . LEU A 1 104 ? 12.195 11.586 2.24 1 85.44 104 LEU A O 1
ATOM 841 N N . GLU A 1 105 ? 13.828 12.344 0.963 1 86.56 105 GLU A N 1
ATOM 842 C CA . GLU A 1 105 ? 14.023 13.508 1.817 1 86.56 105 GLU A CA 1
ATOM 843 C C . GLU A 1 105 ? 12.812 14.43 1.791 1 86.56 105 GLU A C 1
ATOM 845 O O . GLU A 1 105 ? 12.359 14.898 2.836 1 86.56 105 GLU A O 1
ATOM 850 N N . GLU A 1 106 ? 12.352 14.617 0.632 1 86.25 106 GLU A N 1
ATOM 851 C CA . GLU A 1 106 ? 11.141 15.43 0.499 1 86.25 106 GLU A CA 1
ATOM 852 C C . GLU A 1 106 ? 9.969 14.797 1.236 1 86.25 106 GLU A C 1
ATOM 854 O O . GLU A 1 106 ? 9.219 15.484 1.93 1 86.25 106 GLU A O 1
ATOM 859 N N . LEU A 1 107 ? 9.875 13.609 1.006 1 85 107 LEU A N 1
ATOM 860 C CA . LEU A 1 107 ? 8.805 12.875 1.675 1 85 107 LEU A CA 1
ATOM 861 C C . LEU A 1 107 ? 8.922 13 3.189 1 85 107 LEU A C 1
ATOM 863 O O . LEU A 1 107 ? 7.941 13.297 3.871 1 85 107 LEU A O 1
ATOM 867 N N . SER A 1 108 ? 10.039 12.797 3.697 1 86.81 108 SER A N 1
ATOM 868 C CA . SER A 1 108 ? 10.289 12.898 5.133 1 86.81 108 SER A CA 1
ATOM 869 C C . SER A 1 108 ? 9.93 14.289 5.656 1 86.81 108 SER A C 1
ATOM 871 O O . SER A 1 108 ? 9.234 14.414 6.664 1 86.81 108 SER A O 1
ATOM 873 N N . ASN A 1 109 ? 10.328 15.211 4.945 1 87.12 109 ASN A N 1
ATOM 874 C CA . ASN A 1 109 ? 10.062 16.578 5.352 1 87.12 109 ASN A CA 1
ATOM 875 C C . ASN A 1 109 ? 8.57 16.891 5.348 1 87.12 109 ASN A C 1
ATOM 877 O O . ASN A 1 109 ? 8.094 17.703 6.148 1 87.12 109 ASN A O 1
ATOM 881 N N . SER A 1 110 ? 7.945 16.219 4.512 1 85.69 110 SER A N 1
ATOM 882 C CA . SER A 1 110 ? 6.527 16.516 4.332 1 85.69 110 SER A CA 1
ATOM 883 C C . SER A 1 110 ? 5.676 15.805 5.383 1 85.69 110 SER A C 1
ATOM 885 O O . SER A 1 110 ? 4.711 16.375 5.895 1 85.69 110 SER A O 1
ATOM 887 N N . ILE A 1 111 ? 6.059 14.609 5.734 1 82.44 111 ILE A N 1
ATOM 888 C CA . ILE A 1 111 ? 5.094 13.828 6.5 1 82.44 111 ILE A CA 1
ATOM 889 C C . ILE A 1 111 ? 5.605 13.633 7.926 1 82.44 111 ILE A C 1
ATOM 891 O O . ILE A 1 111 ? 4.867 13.164 8.797 1 82.44 111 ILE A O 1
ATOM 895 N N . CYS A 1 112 ? 6.82 13.953 8.188 1 80 112 CYS A N 1
ATOM 896 C CA . CYS A 1 112 ? 7.363 13.766 9.531 1 80 112 CYS A CA 1
ATOM 897 C C . CYS A 1 112 ? 6.543 14.547 10.555 1 80 112 CYS A C 1
ATOM 899 O O . CYS A 1 112 ? 6.375 14.094 11.695 1 80 112 CYS A O 1
ATOM 901 N N . LYS A 1 113 ? 5.945 15.586 10.125 1 75.38 113 LYS A N 1
ATOM 902 C CA . LYS A 1 113 ? 5.242 16.453 11.062 1 75.38 113 LYS A CA 1
ATOM 903 C C . LYS A 1 113 ? 3.785 16.031 11.211 1 75.38 113 LYS A C 1
ATOM 905 O O . LYS A 1 113 ? 3.031 16.641 11.977 1 75.38 113 LYS A O 1
ATOM 910 N N . LEU A 1 114 ? 3.459 15.008 10.406 1 76.44 114 LEU A N 1
ATOM 911 C CA . LEU A 1 114 ? 2.059 14.602 10.492 1 76.44 114 LEU A CA 1
ATOM 912 C C . LEU A 1 114 ? 1.798 13.812 11.766 1 76.44 114 LEU A C 1
ATOM 914 O O . LEU A 1 114 ? 2.416 12.766 11.992 1 76.44 114 LEU A O 1
ATOM 918 N N . ASP A 1 115 ? 2.002 14.297 13.023 1 61.12 115 ASP A N 1
ATOM 919 C CA . ASP A 1 115 ? 1.759 13.633 14.297 1 61.12 115 ASP A CA 1
ATOM 920 C C . ASP A 1 115 ? 0.264 13.539 14.594 1 61.12 115 ASP A C 1
ATOM 922 O O . ASP A 1 115 ? -0.515 14.383 14.141 1 61.12 115 ASP A O 1
ATOM 926 N N . GLY A 1 116 ? -0.292 12.227 14.672 1 50.97 116 GLY A N 1
ATOM 927 C CA . GLY A 1 116 ? -1.631 12.078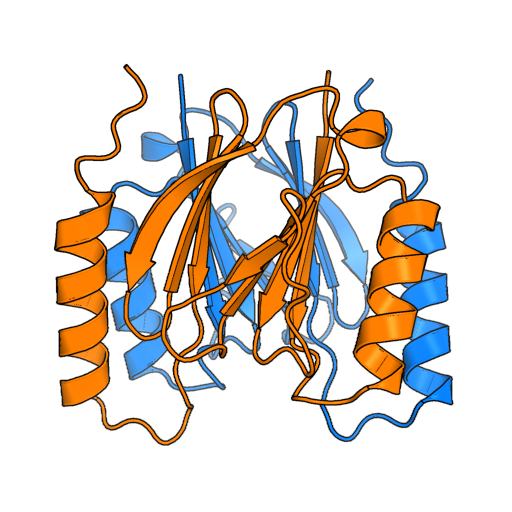 15.219 1 50.97 116 GLY A CA 1
ATOM 928 C C . GLY A 1 116 ? -1.889 12.969 16.422 1 50.97 116 GLY A C 1
ATOM 929 O O . GLY A 1 116 ? -1.092 12.992 17.359 1 50.97 116 GLY A O 1
ATOM 930 N N . LYS A 1 117 ? -2.293 14.141 16.156 1 40.81 117 LYS A N 1
ATOM 931 C CA . LYS A 1 117 ? -2.729 14.852 17.344 1 40.81 117 LYS A CA 1
ATOM 932 C C . LYS A 1 117 ? -3.883 14.125 18.031 1 40.81 117 LYS A C 1
ATOM 934 O O . LYS A 1 117 ? -4.734 13.531 17.359 1 40.81 117 LYS A O 1
ATOM 939 N N . MET B 1 1 ? -3.91 6.289 19.281 1 48.47 1 MET B N 1
ATOM 940 C CA . MET B 1 1 ? -2.631 6.723 18.719 1 48.47 1 MET B CA 1
ATOM 941 C C . MET B 1 1 ? -2.588 6.512 17.219 1 48.47 1 MET B C 1
ATOM 943 O O . MET B 1 1 ? -2.947 5.441 16.719 1 48.47 1 MET B O 1
ATOM 947 N N . SER B 1 2 ? -2.412 7.645 16.438 1 64.31 2 SER B N 1
ATOM 948 C CA . SER B 1 2 ? -2.406 7.609 14.977 1 64.31 2 SER B CA 1
ATOM 949 C C . SER B 1 2 ? -1.101 7.031 14.445 1 64.31 2 SER B C 1
ATOM 951 O O . SER B 1 2 ? -0.069 7.09 15.117 1 64.31 2 SER B O 1
ATOM 953 N N . PHE B 1 3 ? -1.189 6.117 13.469 1 71.25 3 PHE B N 1
ATOM 954 C CA . PHE B 1 3 ? 0.075 5.645 12.922 1 71.25 3 PHE B CA 1
ATOM 955 C C . PHE B 1 3 ? 0.11 5.836 11.406 1 71.25 3 PHE B C 1
ATOM 957 O O . PHE B 1 3 ? -0.927 6.062 10.781 1 71.25 3 PHE B O 1
ATOM 964 N N . LYS B 1 4 ? 1.354 5.836 10.969 1 81.38 4 LYS B N 1
ATOM 965 C CA . LYS B 1 4 ? 1.619 6.09 9.555 1 81.38 4 LYS B CA 1
ATOM 966 C C . LYS B 1 4 ? 1.911 4.793 8.805 1 81.38 4 LYS B C 1
ATOM 968 O O . LYS B 1 4 ? 2.609 3.916 9.32 1 81.38 4 LYS B O 1
ATOM 973 N N . VAL B 1 5 ? 1.255 4.68 7.688 1 83.56 5 VAL B N 1
ATOM 974 C CA . VAL B 1 5 ? 1.537 3.598 6.754 1 83.56 5 VAL B CA 1
ATOM 975 C C . VAL B 1 5 ? 2.143 4.164 5.473 1 83.56 5 VAL B C 1
ATOM 977 O O . VAL B 1 5 ? 1.587 5.09 4.871 1 83.56 5 VAL B O 1
ATOM 980 N N . LEU B 1 6 ? 3.295 3.645 5.121 1 85.81 6 LEU B N 1
ATOM 981 C CA . LEU B 1 6 ? 3.959 4.012 3.875 1 85.81 6 LEU B CA 1
ATOM 982 C C . LEU B 1 6 ? 3.861 2.885 2.854 1 85.81 6 LEU B C 1
ATOM 984 O O . LEU B 1 6 ? 4.086 1.72 3.186 1 85.81 6 LEU B O 1
ATOM 988 N N . GLN B 1 7 ? 3.471 3.17 1.729 1 86.06 7 GLN B N 1
ATOM 989 C CA . GLN B 1 7 ? 3.434 2.193 0.646 1 86.06 7 GLN B CA 1
ATOM 990 C C . GLN B 1 7 ? 4.363 2.6 -0.495 1 86.06 7 GLN B C 1
ATOM 992 O O . GLN B 1 7 ? 4.34 3.75 -0.938 1 86.06 7 GLN B O 1
ATOM 997 N N . CYS B 1 8 ? 5.258 1.694 -0.988 1 81.38 8 CYS B N 1
ATOM 998 C CA . CYS B 1 8 ? 6.195 2.02 -2.057 1 81.38 8 CYS B CA 1
ATOM 999 C C . CYS B 1 8 ? 6.48 0.799 -2.922 1 81.38 8 CYS B C 1
ATOM 1001 O O . CYS B 1 8 ? 6.551 -0.323 -2.416 1 81.38 8 CYS B O 1
ATOM 1003 N N . ASN B 1 9 ? 6.629 1.018 -4.219 1 80.19 9 ASN B N 1
ATOM 1004 C CA . ASN B 1 9 ? 7.191 0.034 -5.137 1 80.19 9 ASN B CA 1
ATOM 1005 C C . ASN B 1 9 ? 8.68 0.276 -5.371 1 80.19 9 ASN B C 1
ATOM 1007 O O . ASN B 1 9 ? 9.07 1.319 -5.898 1 80.19 9 ASN B O 1
ATOM 1011 N N . VAL B 1 10 ? 9.547 -0.694 -5.039 1 76.81 10 VAL B N 1
ATOM 1012 C CA . VAL B 1 10 ? 10.984 -0.43 -5.117 1 76.81 10 VAL B CA 1
ATOM 1013 C C . VAL B 1 10 ? 11.57 -1.127 -6.34 1 76.81 10 VAL B C 1
ATOM 1015 O O . VAL B 1 10 ? 12.773 -1.018 -6.605 1 76.81 10 VAL B O 1
ATOM 1018 N N . ASN B 1 11 ? 10.812 -1.864 -7.09 1 77.56 11 ASN B N 1
ATOM 1019 C CA . ASN B 1 11 ? 11.164 -2.479 -8.359 1 77.56 11 ASN B CA 1
ATOM 1020 C C . ASN B 1 11 ? 12.453 -3.297 -8.25 1 77.56 11 ASN B C 1
ATOM 1022 O O . ASN B 1 11 ? 13.344 -3.186 -9.094 1 77.56 11 ASN B O 1
ATOM 1026 N N . HIS B 1 12 ? 12.656 -3.957 -7.188 1 79.19 12 HIS B N 1
ATOM 1027 C CA . HIS B 1 12 ? 13.766 -4.879 -6.961 1 79.19 12 HIS B CA 1
ATOM 1028 C C . HIS B 1 12 ? 15.094 -4.141 -6.93 1 79.19 12 HIS B C 1
ATOM 1030 O O . HIS B 1 12 ? 16.109 -4.66 -7.41 1 79.19 12 HIS B O 1
ATOM 1036 N N . VAL B 1 13 ? 15.086 -2.902 -6.477 1 78.12 13 VAL B N 1
ATOM 1037 C CA . VAL B 1 13 ? 16.312 -2.137 -6.359 1 78.12 13 VAL B CA 1
ATOM 1038 C C . VAL B 1 13 ? 16.781 -2.111 -4.902 1 78.12 13 VAL B C 1
ATOM 1040 O O . VAL B 1 13 ? 16.078 -1.581 -4.035 1 78.12 13 VAL B O 1
ATOM 1043 N N . TRP B 1 14 ? 17.938 -2.617 -4.66 1 83.75 14 TRP B N 1
ATOM 1044 C CA . TRP B 1 14 ? 18.5 -2.77 -3.318 1 83.75 14 TRP B CA 1
ATOM 1045 C C . TRP B 1 14 ? 18.625 -1.417 -2.627 1 83.75 14 TRP B C 1
ATOM 1047 O O . TRP B 1 14 ? 18.172 -1.242 -1.498 1 83.75 14 TRP B O 1
ATOM 1057 N N . ALA B 1 15 ? 19.25 -0.598 -3.322 1 81.69 15 ALA B N 1
ATOM 1058 C CA . ALA B 1 15 ? 19.484 0.725 -2.752 1 81.69 15 ALA B CA 1
ATOM 1059 C C . ALA B 1 15 ? 18.172 1.422 -2.412 1 81.69 15 ALA B C 1
ATOM 1061 O O . ALA B 1 15 ? 18.062 2.092 -1.384 1 81.69 15 ALA B O 1
ATOM 1062 N N . ALA B 1 16 ? 17.219 1.249 -3.225 1 81.75 16 ALA B N 1
ATOM 1063 C CA . ALA B 1 16 ? 15.906 1.856 -2.998 1 81.75 16 ALA B CA 1
ATOM 1064 C C . ALA B 1 16 ? 15.242 1.278 -1.753 1 81.75 16 ALA B C 1
ATOM 1066 O O . ALA B 1 16 ? 14.656 2.016 -0.956 1 81.75 16 ALA B O 1
ATOM 1067 N N . GLN B 1 17 ? 15.32 -0.002 -1.576 1 87.69 17 GLN B N 1
ATOM 1068 C CA . GLN B 1 17 ? 14.719 -0.639 -0.409 1 87.69 17 GLN B CA 1
ATOM 1069 C C . GLN B 1 17 ? 15.406 -0.188 0.877 1 87.69 17 GLN B C 1
ATOM 1071 O O . GLN B 1 17 ? 14.734 0.107 1.871 1 87.69 17 GLN B O 1
ATOM 1076 N N . ASP B 1 18 ? 16.719 -0.166 0.857 1 88.75 18 ASP B N 1
ATOM 1077 C CA . ASP B 1 18 ? 17.469 0.307 2.021 1 88.75 18 ASP B CA 1
ATOM 1078 C C . ASP B 1 18 ? 17.062 1.733 2.389 1 88.75 18 ASP B C 1
ATOM 1080 O O . ASP B 1 18 ? 16.828 2.037 3.561 1 88.75 18 ASP B O 1
ATOM 1084 N N . LEU B 1 19 ? 17.016 2.508 1.349 1 84.5 19 LEU B N 1
ATOM 1085 C CA . LEU B 1 19 ? 16.641 3.9 1.563 1 84.5 19 LEU B CA 1
ATOM 1086 C C . LEU B 1 19 ? 15.219 4.004 2.1 1 84.5 19 LEU B C 1
ATOM 1088 O O . LEU B 1 19 ? 14.938 4.824 2.975 1 84.5 19 LEU B O 1
ATOM 1092 N N . LEU B 1 20 ? 14.383 3.203 1.607 1 86 20 LEU B N 1
ATOM 1093 C CA . LEU B 1 20 ? 12.992 3.195 2.057 1 86 20 LEU B CA 1
ATOM 1094 C C . LEU B 1 20 ? 12.898 2.789 3.523 1 86 20 LEU B C 1
ATOM 1096 O O . LEU B 1 20 ? 12.188 3.424 4.301 1 86 20 LEU B O 1
ATOM 1100 N N . GLU B 1 21 ? 13.562 1.764 3.865 1 89.38 21 GLU B N 1
ATOM 1101 C CA . GLU B 1 21 ? 13.555 1.297 5.25 1 89.38 21 GLU B CA 1
ATOM 1102 C C . GLU B 1 21 ? 14.094 2.365 6.195 1 89.38 21 GLU B C 1
ATOM 1104 O O . GLU B 1 21 ? 13.555 2.559 7.289 1 89.38 21 GLU B O 1
ATOM 1109 N N . GLN B 1 22 ? 15.055 2.979 5.789 1 87.81 22 GLN B N 1
ATOM 1110 C CA . GLN B 1 22 ? 15.594 4.086 6.574 1 87.81 22 GLN B CA 1
ATOM 1111 C C . GLN B 1 22 ? 14.586 5.223 6.684 1 87.81 22 GLN B C 1
ATOM 1113 O O . GLN B 1 22 ? 14.43 5.828 7.746 1 87.81 22 GLN B O 1
ATOM 1118 N N . ASN B 1 23 ? 13.969 5.516 5.59 1 88.31 23 ASN B N 1
ATOM 1119 C CA . ASN B 1 23 ? 12.977 6.582 5.57 1 88.31 23 ASN B CA 1
ATOM 1120 C C . ASN B 1 23 ? 11.797 6.273 6.488 1 88.31 23 ASN B C 1
ATOM 1122 O O . ASN B 1 23 ? 11.25 7.172 7.133 1 88.31 23 ASN B O 1
ATOM 1126 N N . MET B 1 24 ? 11.406 5.043 6.52 1 89.56 24 MET B N 1
ATOM 1127 C CA . MET B 1 24 ? 10.344 4.602 7.422 1 89.56 24 MET B CA 1
ATOM 1128 C C . MET B 1 24 ? 10.641 5.016 8.859 1 89.56 24 MET B C 1
ATOM 1130 O O . MET B 1 24 ? 9.758 5.504 9.562 1 89.56 24 MET B O 1
ATOM 1134 N N . ILE B 1 25 ? 11.82 4.875 9.258 1 87.94 25 ILE B N 1
ATOM 1135 C CA . ILE B 1 25 ? 12.25 5.246 10.602 1 87.94 25 ILE B CA 1
ATOM 1136 C C . ILE B 1 25 ? 12.242 6.766 10.75 1 87.94 25 ILE B C 1
ATOM 1138 O O . ILE B 1 25 ? 11.734 7.293 11.742 1 87.94 25 ILE B O 1
ATOM 1142 N N . GLU B 1 26 ? 12.711 7.426 9.773 1 85.62 26 GLU B N 1
ATOM 1143 C CA . GLU B 1 26 ? 12.82 8.883 9.805 1 85.62 26 GLU B CA 1
ATOM 1144 C C . GLU B 1 26 ? 11.453 9.539 9.93 1 85.62 26 GLU B C 1
ATOM 1146 O O . GLU B 1 26 ? 11.289 10.516 10.664 1 85.62 26 GLU B 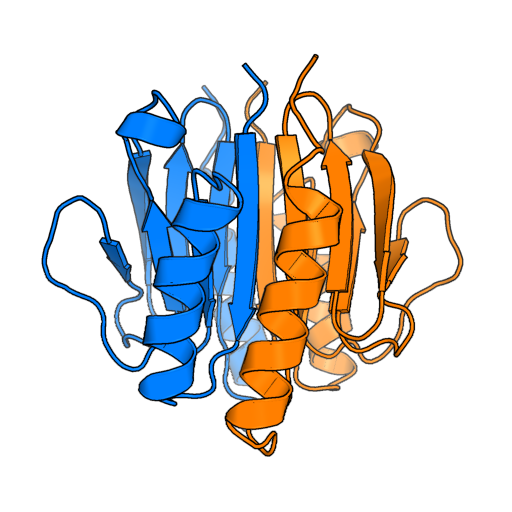O 1
ATOM 1151 N N . VAL B 1 27 ? 10.508 9.008 9.258 1 85.75 27 VAL B N 1
ATOM 1152 C CA . VAL B 1 27 ? 9.195 9.633 9.266 1 85.75 27 VAL B CA 1
ATOM 1153 C C . VAL B 1 27 ? 8.32 9 10.344 1 85.75 27 VAL B C 1
ATOM 1155 O O . VAL B 1 27 ? 7.145 9.336 10.484 1 85.75 27 VAL B O 1
ATOM 1158 N N . ARG B 1 28 ? 8.875 8.031 11.047 1 88.5 28 ARG B N 1
ATOM 1159 C CA . ARG B 1 28 ? 8.195 7.312 12.117 1 88.5 28 ARG B CA 1
ATOM 1160 C C . ARG B 1 28 ? 6.93 6.637 11.609 1 88.5 28 ARG B C 1
ATOM 1162 O O . ARG B 1 28 ? 5.863 6.773 12.203 1 88.5 28 ARG B O 1
ATOM 1169 N N . ALA B 1 29 ? 7.078 5.988 10.508 1 89.75 29 ALA B N 1
ATOM 1170 C CA . ALA B 1 29 ? 6.008 5.125 10.016 1 89.75 29 ALA B CA 1
ATOM 1171 C C . ALA B 1 29 ? 6.047 3.758 10.695 1 89.75 29 ALA B C 1
ATOM 1173 O O . ALA B 1 29 ? 7.086 3.096 10.711 1 89.75 29 ALA B O 1
ATOM 1174 N N . GLY B 1 30 ? 4.992 3.377 11.188 1 91.56 30 GLY B N 1
ATOM 1175 C CA . GLY B 1 30 ? 4.945 2.096 11.875 1 91.56 30 GLY B CA 1
ATOM 1176 C C . GLY B 1 30 ? 4.855 0.914 10.93 1 91.56 30 GLY B C 1
ATOM 1177 O O . GLY B 1 30 ? 5.184 -0.214 11.305 1 91.56 30 GLY B O 1
ATOM 1178 N N . ILE B 1 31 ? 4.375 1.182 9.742 1 92.81 31 ILE B N 1
ATOM 1179 C CA . ILE B 1 31 ? 4.195 0.117 8.758 1 92.81 31 ILE B CA 1
ATOM 1180 C C . ILE B 1 31 ? 4.668 0.597 7.387 1 92.81 31 ILE B C 1
ATOM 1182 O O . ILE B 1 31 ? 4.438 1.75 7.012 1 92.81 31 ILE B O 1
ATOM 1186 N N . CYS B 1 32 ? 5.324 -0.32 6.688 1 93.31 32 CYS B N 1
ATOM 1187 C CA . CYS B 1 32 ? 5.695 -0.113 5.293 1 93.31 32 CYS B CA 1
ATOM 1188 C C . CYS B 1 32 ? 5.223 -1.273 4.426 1 93.31 32 CYS B C 1
ATOM 1190 O O . CYS B 1 32 ? 5.508 -2.436 4.727 1 93.31 32 CYS B O 1
ATOM 1192 N N . VAL B 1 33 ? 4.469 -0.923 3.43 1 92.5 33 VAL B N 1
ATOM 1193 C CA . VAL B 1 33 ? 4 -1.894 2.445 1 92.5 33 VAL B CA 1
ATOM 1194 C C . VAL B 1 33 ? 4.848 -1.796 1.179 1 92.5 33 VAL B C 1
ATOM 1196 O O . VAL B 1 33 ? 4.988 -0.715 0.601 1 92.5 33 VAL B O 1
ATOM 1199 N N . ILE B 1 34 ? 5.41 -2.908 0.725 1 91.06 34 ILE B N 1
ATOM 1200 C CA . ILE B 1 34 ? 6.418 -2.873 -0.329 1 91.06 34 ILE B CA 1
ATOM 1201 C C . ILE B 1 34 ? 6.012 -3.811 -1.463 1 91.06 34 ILE B C 1
ATOM 1203 O O . ILE B 1 34 ? 5.734 -4.992 -1.232 1 91.06 34 ILE B O 1
ATOM 1207 N N . ALA B 1 35 ? 5.992 -3.273 -2.656 1 88.19 35 ALA B N 1
ATOM 1208 C CA . ALA B 1 35 ? 5.828 -4.086 -3.859 1 88.19 35 ALA B CA 1
ATOM 1209 C C . ALA B 1 35 ? 7.18 -4.395 -4.5 1 88.19 35 ALA B C 1
ATOM 1211 O O . ALA B 1 35 ? 8.055 -3.527 -4.57 1 88.19 35 ALA B O 1
ATOM 1212 N N . GLU B 1 36 ? 7.418 -5.648 -4.875 1 88.62 36 GLU B N 1
ATOM 1213 C CA . GLU B 1 36 ? 8.617 -6.164 -5.52 1 88.62 36 GLU B CA 1
ATOM 1214 C C . GLU B 1 36 ? 9.859 -5.918 -4.656 1 88.62 36 GLU B C 1
ATOM 1216 O O . GLU B 1 36 ? 10.836 -5.332 -5.121 1 88.62 36 GLU B O 1
ATOM 1221 N N . PRO B 1 37 ? 9.852 -6.383 -3.496 1 90.81 37 PRO B N 1
ATOM 1222 C CA . PRO B 1 37 ? 11.031 -6.254 -2.635 1 90.81 37 PRO B CA 1
ATOM 1223 C C . PRO B 1 37 ? 12.234 -7.039 -3.16 1 90.81 37 PRO B C 1
ATOM 1225 O O . PRO B 1 37 ? 12.062 -8.062 -3.828 1 90.81 37 PRO B O 1
ATOM 1228 N N . VAL B 1 38 ? 13.383 -6.465 -2.85 1 90.19 38 VAL B N 1
ATOM 1229 C CA . VAL B 1 38 ? 14.617 -7.16 -3.199 1 90.19 38 VAL B CA 1
ATOM 1230 C C . VAL B 1 38 ? 14.859 -8.305 -2.221 1 90.19 38 VAL B C 1
ATOM 1232 O O . VAL B 1 38 ? 15.398 -9.352 -2.596 1 90.19 38 VAL B O 1
ATOM 1235 N N . ARG B 1 39 ? 14.445 -8.008 -1.042 1 91.94 39 ARG B N 1
ATOM 1236 C CA . ARG B 1 39 ? 14.609 -9 0.017 1 91.94 39 ARG B CA 1
ATOM 1237 C C . ARG B 1 39 ? 13.492 -8.883 1.051 1 91.94 39 ARG B C 1
ATOM 1239 O O . ARG B 1 39 ? 12.992 -7.789 1.315 1 91.94 39 ARG B O 1
ATOM 1246 N N . ILE B 1 40 ? 13.164 -10.078 1.599 1 95.56 40 ILE B N 1
ATOM 1247 C CA . ILE B 1 40 ? 12.242 -10.164 2.725 1 95.56 40 ILE B CA 1
ATOM 1248 C C . ILE B 1 40 ? 12.891 -10.945 3.867 1 95.56 40 ILE B C 1
ATOM 1250 O O . ILE B 1 40 ? 12.867 -12.172 3.887 1 95.56 40 ILE B O 1
ATOM 1254 N N . PRO B 1 41 ? 13.477 -10.156 4.773 1 94.25 41 PRO B N 1
ATOM 1255 C CA . PRO B 1 41 ? 14.148 -10.844 5.883 1 94.25 41 PRO B CA 1
ATOM 1256 C C . PRO B 1 41 ? 13.227 -11.805 6.625 1 94.25 41 PRO B C 1
ATOM 1258 O O . PRO B 1 41 ? 12.023 -11.547 6.738 1 94.25 41 PRO B O 1
ATOM 1261 N N . SER B 1 42 ? 13.836 -12.891 7.148 1 93.62 42 SER B N 1
ATOM 1262 C CA . SER B 1 42 ? 13.086 -13.859 7.941 1 93.62 42 SER B CA 1
ATOM 1263 C C . SER B 1 42 ? 13.016 -13.43 9.406 1 93.62 42 SER B C 1
ATOM 1265 O O . SER B 1 42 ? 13.695 -14 10.258 1 93.62 42 SER B O 1
ATOM 1267 N N . THR B 1 43 ? 12.305 -12.445 9.773 1 94.12 43 THR B N 1
ATOM 1268 C CA . THR B 1 43 ? 12.055 -11.93 11.117 1 94.12 43 THR B CA 1
ATOM 1269 C C . THR B 1 43 ? 10.562 -11.719 11.352 1 94.12 43 THR B C 1
ATOM 1271 O O . THR B 1 43 ? 9.773 -11.742 10.406 1 94.12 43 THR B O 1
ATOM 1274 N N . ILE B 1 44 ? 10.227 -11.5 12.57 1 93.31 44 ILE B N 1
ATOM 1275 C CA . ILE B 1 44 ? 8.828 -11.297 12.914 1 93.31 44 ILE B CA 1
ATOM 1276 C C . ILE B 1 44 ? 8.359 -9.945 12.391 1 93.31 44 ILE B C 1
ATOM 1278 O O . ILE B 1 44 ? 7.156 -9.656 12.391 1 93.31 44 ILE B O 1
ATOM 1282 N N . TYR B 1 45 ? 9.258 -9.148 11.867 1 94.94 45 TYR B N 1
ATOM 1283 C CA . TYR B 1 45 ? 8.938 -7.777 11.477 1 94.94 45 TYR B CA 1
ATOM 1284 C C . TYR B 1 45 ? 8.602 -7.703 9.992 1 94.94 45 TYR B C 1
ATOM 1286 O O . TYR B 1 45 ? 8.25 -6.637 9.484 1 94.94 45 TYR B O 1
ATOM 1294 N N . TRP B 1 46 ? 8.773 -8.828 9.352 1 96.94 46 TRP B N 1
ATOM 1295 C CA . TRP B 1 46 ? 8.508 -8.883 7.918 1 96.94 46 TRP B CA 1
ATOM 1296 C C . TRP B 1 46 ? 7.508 -9.992 7.59 1 96.94 46 TRP B C 1
ATOM 1298 O O . TRP B 1 46 ? 7.582 -11.086 8.148 1 96.94 46 TRP B O 1
ATOM 1308 N N . PHE B 1 47 ? 6.605 -9.633 6.77 1 97.56 47 PHE B N 1
ATOM 1309 C CA . PHE B 1 47 ? 5.707 -10.609 6.164 1 97.56 47 PHE B CA 1
ATOM 1310 C C . PHE B 1 47 ? 5.758 -10.523 4.645 1 97.56 47 PHE B C 1
ATOM 1312 O O . PHE B 1 47 ? 5.734 -9.422 4.078 1 97.56 47 PHE B O 1
ATOM 1319 N N . GLY B 1 48 ? 5.84 -11.648 3.967 1 96.75 48 GLY B N 1
ATOM 1320 C CA . GLY B 1 48 ? 5.887 -11.656 2.514 1 96.75 48 GLY B CA 1
ATOM 1321 C C . GLY B 1 48 ? 4.852 -12.57 1.887 1 96.75 48 GLY B C 1
ATOM 1322 O O . GLY B 1 48 ? 4.34 -13.484 2.545 1 96.75 48 GLY B O 1
ATOM 1323 N N . SER B 1 49 ? 4.535 -12.25 0.658 1 95.44 49 SER B N 1
ATOM 1324 C CA . SER B 1 49 ? 3.73 -13.172 -0.133 1 95.44 49 SER B CA 1
ATOM 1325 C C . SER B 1 49 ? 4.488 -14.477 -0.4 1 95.44 49 SER B C 1
ATOM 1327 O O . SER B 1 49 ? 5.688 -14.562 -0.139 1 95.44 49 SER B O 1
ATOM 1329 N N . GLU B 1 50 ? 3.766 -15.414 -0.909 1 95.31 50 GLU B N 1
ATOM 1330 C CA . GLU B 1 50 ? 4.379 -16.719 -1.146 1 95.31 50 GLU B CA 1
ATOM 1331 C C . GLU B 1 50 ? 5.438 -16.641 -2.24 1 95.31 50 GLU B C 1
ATOM 1333 O O . GLU B 1 50 ? 6.445 -17.344 -2.191 1 95.31 50 GLU B O 1
ATOM 1338 N N . ASP B 1 51 ? 5.234 -15.75 -3.191 1 93 51 ASP B N 1
ATOM 1339 C CA . ASP B 1 51 ? 6.18 -15.641 -4.297 1 93 51 ASP B CA 1
ATOM 1340 C C . ASP B 1 51 ? 7.203 -14.539 -4.043 1 93 51 ASP B C 1
ATOM 1342 O O . ASP B 1 51 ? 8.055 -14.266 -4.891 1 93 51 ASP B O 1
ATOM 1346 N N . GLY B 1 52 ? 7.059 -13.812 -3.037 1 93.56 52 GLY B N 1
ATOM 1347 C CA . GLY B 1 52 ? 8.047 -12.82 -2.631 1 93.56 52 GLY B CA 1
ATOM 1348 C C . GLY B 1 52 ? 7.902 -11.508 -3.367 1 93.56 52 GLY B C 1
ATOM 1349 O O . GLY B 1 52 ? 8.82 -10.68 -3.359 1 93.56 52 GLY B O 1
ATOM 1350 N N . ARG B 1 53 ? 6.781 -11.25 -3.939 1 90.75 53 ARG B N 1
ATOM 1351 C CA . ARG B 1 53 ? 6.633 -10.047 -4.758 1 90.75 53 ARG B CA 1
ATOM 1352 C C . ARG B 1 53 ? 5.93 -8.938 -3.98 1 90.75 53 ARG B C 1
ATOM 1354 O O . ARG B 1 53 ? 5.938 -7.781 -4.398 1 90.75 53 ARG B O 1
ATOM 1361 N N . ALA B 1 54 ? 5.32 -9.312 -2.877 1 93.19 54 ALA B N 1
ATOM 1362 C CA . ALA B 1 54 ? 4.676 -8.359 -1.975 1 93.19 54 ALA B CA 1
ATOM 1363 C C . ALA B 1 54 ? 5.129 -8.578 -0.534 1 93.19 54 ALA B C 1
ATOM 1365 O O . ALA B 1 54 ? 5.293 -9.719 -0.094 1 93.19 54 ALA B O 1
ATOM 1366 N N . ALA B 1 55 ? 5.32 -7.488 0.17 1 95.94 55 ALA B N 1
ATOM 1367 C CA . ALA B 1 55 ? 5.785 -7.613 1.549 1 95.94 55 ALA B CA 1
ATOM 1368 C C . ALA B 1 55 ? 5.246 -6.477 2.414 1 95.94 55 ALA B C 1
ATOM 1370 O O . ALA B 1 55 ? 4.871 -5.422 1.898 1 95.94 55 ALA B O 1
ATOM 1371 N N . ILE B 1 56 ? 5.156 -6.711 3.699 1 95.62 56 ILE B N 1
ATOM 1372 C CA . ILE B 1 56 ? 4.816 -5.719 4.715 1 95.62 56 ILE B CA 1
ATOM 1373 C C . ILE B 1 56 ? 5.859 -5.742 5.828 1 95.62 56 ILE B C 1
ATOM 1375 O O . ILE B 1 56 ? 6.168 -6.805 6.379 1 95.62 56 ILE B O 1
ATOM 1379 N N . ARG B 1 57 ? 6.391 -4.633 6.047 1 95.94 57 ARG B N 1
ATOM 1380 C CA . ARG B 1 57 ? 7.305 -4.449 7.172 1 95.94 57 ARG B CA 1
ATOM 1381 C C . ARG B 1 57 ? 6.672 -3.58 8.25 1 95.94 57 ARG B C 1
ATOM 1383 O O . ARG B 1 57 ? 5.973 -2.611 7.945 1 95.94 57 ARG B O 1
ATOM 1390 N N . TRP B 1 58 ? 6.977 -3.939 9.547 1 94.69 58 TRP B N 1
ATOM 1391 C CA . TRP B 1 58 ? 6.453 -3.104 10.617 1 94.69 58 TRP B CA 1
ATOM 1392 C C . TRP B 1 58 ? 7.484 -2.934 11.727 1 94.69 58 TRP B C 1
ATOM 1394 O O . TRP B 1 58 ? 8.484 -3.652 11.773 1 94.69 58 TRP B O 1
ATOM 1404 N N . ASP B 1 59 ? 7.289 -1.896 12.367 1 92.31 59 ASP B N 1
ATOM 1405 C CA . ASP B 1 59 ? 8.148 -1.56 13.492 1 92.31 59 ASP B CA 1
ATOM 1406 C C . ASP B 1 59 ? 7.34 -1.463 14.789 1 92.31 59 ASP B C 1
ATOM 1408 O O . ASP B 1 59 ? 6.527 -0.549 14.953 1 92.31 59 ASP B O 1
ATOM 1412 N N . SER B 1 60 ? 7.602 -2.35 15.727 1 88.06 60 SER B N 1
ATOM 1413 C CA . SER B 1 60 ? 6.812 -2.459 16.953 1 88.06 60 SER B CA 1
ATOM 1414 C C . SER B 1 60 ? 7.016 -1.241 17.844 1 88.06 60 SER B C 1
ATOM 1416 O O . SER B 1 60 ? 6.094 -0.823 18.547 1 88.06 60 SER B O 1
ATOM 1418 N N . GLU B 1 61 ? 8.148 -0.679 17.812 1 88.31 61 GLU B N 1
ATOM 1419 C CA . GLU B 1 61 ? 8.43 0.474 18.656 1 88.31 61 GLU B CA 1
ATOM 1420 C C . GLU B 1 61 ? 7.656 1.705 18.188 1 88.31 61 GLU B C 1
ATOM 1422 O O . GLU B 1 61 ? 7.168 2.484 19.016 1 88.31 61 GLU B O 1
ATOM 1427 N N . ILE B 1 62 ? 7.508 1.771 16.969 1 85.81 62 ILE B N 1
ATOM 1428 C CA . ILE B 1 62 ? 6.828 2.934 16.406 1 85.81 62 ILE B CA 1
ATOM 1429 C C . ILE B 1 62 ? 5.32 2.707 16.422 1 85.81 62 ILE B C 1
ATOM 1431 O O . ILE B 1 62 ? 4.555 3.59 16.812 1 85.81 62 ILE B O 1
ATOM 1435 N N . LEU B 1 63 ? 4.898 1.552 15.961 1 85.5 63 LEU B N 1
ATOM 1436 C CA . LEU B 1 63 ? 3.484 1.217 15.828 1 85.5 63 LEU B CA 1
ATOM 1437 C C . LEU B 1 63 ? 2.834 1.062 17.203 1 85.5 63 LEU B C 1
ATOM 1439 O O . LEU B 1 63 ? 1.651 1.37 17.375 1 85.5 63 LEU B O 1
ATOM 1443 N N . GLN B 1 64 ? 3.564 0.589 18.172 1 81.94 64 GLN B N 1
ATOM 1444 C CA . GLN B 1 64 ? 3.096 0.298 19.531 1 81.94 64 GLN B CA 1
ATOM 1445 C C . GLN B 1 64 ? 1.948 -0.708 19.516 1 81.94 64 GLN B C 1
ATOM 1447 O O . GLN B 1 64 ? 1.007 -0.601 20.297 1 81.94 64 GLN B O 1
ATOM 1452 N N . ARG B 1 65 ? 1.967 -1.501 18.484 1 83.31 65 ARG B N 1
ATOM 1453 C CA . ARG B 1 65 ? 1.042 -2.615 18.297 1 83.31 65 ARG B CA 1
ATOM 1454 C C . ARG B 1 65 ? 1.737 -3.807 17.656 1 83.31 65 ARG B C 1
ATOM 1456 O O . ARG B 1 65 ? 2.828 -3.666 17.094 1 83.31 65 ARG B O 1
ATOM 1463 N N . THR B 1 66 ? 1.06 -4.871 17.859 1 87.69 66 THR B N 1
ATOM 1464 C CA . THR B 1 66 ? 1.594 -6.059 17.219 1 87.69 66 THR B CA 1
ATOM 1465 C C . THR B 1 66 ? 0.88 -6.316 15.891 1 87.69 66 THR B C 1
ATOM 1467 O O . THR B 1 66 ? -0.318 -6.059 15.766 1 87.69 66 THR B O 1
ATOM 1470 N N . CYS B 1 67 ? 1.656 -6.699 14.953 1 92.5 67 CYS B N 1
ATOM 1471 C CA . CYS B 1 67 ? 1.104 -7.172 13.688 1 92.5 67 CYS B CA 1
ATOM 1472 C C . CYS B 1 67 ? 1.195 -8.688 13.586 1 92.5 67 CYS B C 1
ATOM 1474 O O . CYS B 1 67 ? 2.201 -9.281 13.977 1 92.5 67 CYS B O 1
ATOM 1476 N N . ILE B 1 68 ? 0.081 -9.258 13.125 1 94.44 68 ILE B N 1
ATOM 1477 C CA . ILE B 1 68 ? 0.063 -10.703 12.961 1 94.44 68 ILE B CA 1
ATOM 1478 C C . ILE B 1 68 ? -0.339 -11.055 11.523 1 94.44 68 ILE B C 1
ATOM 1480 O O . ILE B 1 68 ? -1.166 -10.367 10.922 1 94.44 68 ILE B O 1
ATOM 1484 N N . LEU B 1 69 ? 0.292 -12.102 11.039 1 95.88 69 LEU B N 1
ATOM 1485 C CA . LEU B 1 69 ? -0.07 -12.586 9.711 1 95.88 69 LEU B CA 1
ATOM 1486 C C . LEU B 1 69 ? -1.506 -13.094 9.695 1 95.88 69 LEU B C 1
ATOM 1488 O O . LEU B 1 69 ? -1.87 -13.969 10.492 1 95.88 69 LEU B O 1
ATOM 1492 N N . ALA B 1 70 ? -2.283 -12.578 8.883 1 94.75 70 ALA B N 1
ATOM 1493 C CA . ALA B 1 70 ? -3.666 -13.031 8.734 1 94.75 70 ALA B CA 1
ATOM 1494 C C . ALA B 1 70 ? -3.795 -14.055 7.609 1 94.75 70 ALA B C 1
ATOM 1496 O O . ALA B 1 70 ? -4.359 -15.133 7.801 1 94.75 70 ALA B O 1
ATOM 1497 N N . LYS B 1 71 ? -3.314 -13.664 6.426 1 94.44 71 LYS B N 1
ATOM 1498 C CA . LYS B 1 71 ? -3.375 -14.508 5.234 1 94.44 71 LYS B CA 1
ATOM 1499 C C . LYS B 1 71 ? -2.236 -14.18 4.273 1 94.44 71 LYS B C 1
ATOM 1501 O O . LYS B 1 71 ? -1.76 -13.039 4.23 1 94.44 71 LYS B O 1
ATOM 1506 N N . ARG B 1 72 ? -1.812 -15.242 3.525 1 95.12 72 ARG B N 1
ATOM 1507 C CA . ARG B 1 72 ? -0.918 -14.953 2.406 1 95.12 72 ARG B CA 1
ATOM 1508 C C . ARG B 1 72 ? -1.111 -15.969 1.28 1 95.12 72 ARG B C 1
ATOM 1510 O O . ARG B 1 72 ? -1.572 -17.078 1.515 1 95.12 72 ARG B O 1
ATOM 1517 N N . GLY B 1 73 ? -0.886 -15.562 0.138 1 93 73 GLY B N 1
ATOM 1518 C CA . GLY B 1 73 ? -0.919 -16.359 -1.074 1 93 73 GLY B CA 1
ATOM 1519 C C . GLY B 1 73 ? 0.037 -15.875 -2.143 1 93 73 GLY B C 1
ATOM 1520 O O . GLY B 1 73 ? 0.979 -15.133 -1.847 1 93 73 GLY B O 1
ATOM 1521 N N . GLN B 1 74 ? -0.258 -16.438 -3.377 1 91.44 74 GLN B N 1
ATOM 1522 C CA . GLN B 1 74 ? 0.51 -15.922 -4.508 1 91.44 74 GLN B CA 1
ATOM 1523 C C . GLN B 1 74 ? 0.175 -14.453 -4.777 1 91.44 74 GLN B C 1
ATOM 1525 O O . GLN B 1 74 ? -0.991 -14.102 -4.973 1 91.44 74 GLN B O 1
ATOM 1530 N N . HIS B 1 75 ? 1.103 -13.57 -4.645 1 91.12 75 HIS B N 1
ATOM 1531 C CA . HIS B 1 75 ? 1.001 -12.18 -5.082 1 91.12 75 HIS B CA 1
ATOM 1532 C C . HIS B 1 75 ? 0.472 -11.289 -3.965 1 91.12 75 HIS B C 1
ATOM 1534 O O . HIS B 1 75 ? 0.275 -10.086 -4.164 1 91.12 75 HIS B O 1
ATOM 1540 N N . TYR B 1 76 ? 0.151 -11.961 -2.756 1 92.56 76 TYR B N 1
ATOM 1541 C CA . TYR B 1 76 ? -0.376 -11.07 -1.73 1 92.56 76 TYR B CA 1
ATOM 1542 C C . TYR B 1 76 ? -0.001 -11.555 -0.336 1 92.56 76 TYR B C 1
ATOM 1544 O O . TYR B 1 76 ? 0.311 -12.734 -0.146 1 92.56 76 TYR B 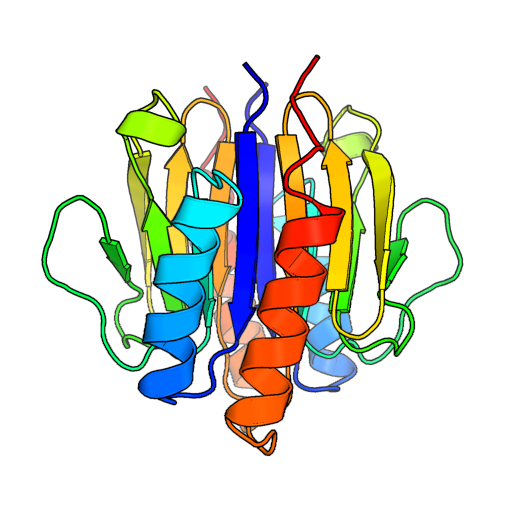O 1
ATOM 1552 N N . VAL B 1 77 ? -0.071 -10.648 0.63 1 95.81 77 VAL B N 1
ATOM 1553 C CA . VAL B 1 77 ? 0.061 -10.898 2.061 1 95.81 77 VAL B CA 1
ATOM 1554 C C . VAL B 1 77 ? -0.81 -9.914 2.842 1 95.81 77 VAL B C 1
ATOM 1556 O O . VAL B 1 77 ? -0.883 -8.734 2.5 1 95.81 77 VAL B O 1
ATOM 1559 N N . THR B 1 78 ? -1.533 -10.43 3.807 1 94.88 78 THR B N 1
ATOM 1560 C CA . THR B 1 78 ? -2.412 -9.641 4.66 1 94.88 78 THR B CA 1
ATOM 1561 C C . THR B 1 78 ? -2.002 -9.766 6.125 1 94.88 78 THR B C 1
ATOM 1563 O O . THR B 1 78 ? -1.784 -10.875 6.617 1 94.88 78 THR B O 1
ATOM 1566 N N . VAL B 1 79 ? -1.922 -8.602 6.73 1 94.44 79 VAL B N 1
ATOM 1567 C CA . VAL B 1 79 ? -1.564 -8.57 8.148 1 94.44 79 VAL B CA 1
ATOM 1568 C C . VAL B 1 79 ? -2.633 -7.82 8.938 1 94.44 79 VAL B C 1
ATOM 1570 O O . VAL B 1 79 ? -3.295 -6.93 8.398 1 94.44 79 VAL B O 1
ATOM 1573 N N . ARG B 1 80 ? -2.809 -8.258 10.141 1 92.56 80 ARG B N 1
ATOM 1574 C CA . ARG B 1 80 ? -3.664 -7.516 11.062 1 92.56 80 ARG B CA 1
ATOM 1575 C C . ARG B 1 80 ? -2.83 -6.691 12.031 1 92.56 80 ARG B C 1
ATOM 1577 O O . ARG B 1 80 ? -1.944 -7.223 12.703 1 92.56 80 ARG B O 1
ATOM 1584 N N . CYS B 1 81 ? -3.078 -5.445 11.961 1 89.81 81 CYS B N 1
ATOM 1585 C CA . CYS B 1 81 ? -2.449 -4.512 12.891 1 89.81 81 CYS B CA 1
ATOM 1586 C C . CYS B 1 81 ? -3.496 -3.793 13.734 1 89.81 81 CYS B C 1
ATOM 1588 O O . CYS B 1 81 ? -4.066 -2.789 13.305 1 89.81 81 CYS B O 1
ATOM 1590 N N . GLY B 1 82 ? -3.66 -4.223 14.977 1 83.19 82 GLY B N 1
ATOM 1591 C CA . GLY B 1 82 ? -4.789 -3.707 15.734 1 83.19 82 GLY B CA 1
ATOM 1592 C C . GLY B 1 82 ? -6.125 -3.945 15.055 1 83.19 82 GLY B C 1
ATOM 1593 O O . GLY B 1 82 ? -6.48 -5.086 14.758 1 83.19 82 GLY B O 1
ATOM 1594 N N . ASP B 1 83 ? -6.758 -2.859 14.727 1 81.31 83 ASP B N 1
ATOM 1595 C CA . ASP B 1 83 ? -8.078 -2.98 14.125 1 81.31 83 ASP B CA 1
ATOM 1596 C C . ASP B 1 83 ? -8.016 -2.758 12.609 1 81.31 83 ASP B C 1
ATOM 1598 O O . ASP B 1 83 ? -9.047 -2.521 11.969 1 81.31 83 ASP B O 1
ATOM 1602 N N . VAL B 1 84 ? -6.848 -2.951 12.094 1 85.19 84 VAL B N 1
ATOM 1603 C CA . VAL B 1 84 ? -6.672 -2.689 10.672 1 85.19 84 VAL B CA 1
ATOM 1604 C C . VAL B 1 84 ? -6.074 -3.918 9.992 1 85.19 84 VAL B C 1
ATOM 1606 O O . VAL B 1 84 ? -5.098 -4.492 10.477 1 85.19 84 VAL B O 1
ATOM 1609 N N . TYR B 1 85 ? -6.766 -4.355 8.945 1 90.5 85 TYR B N 1
ATOM 1610 C CA . TYR B 1 85 ? -6.152 -5.332 8.055 1 90.5 85 TYR B CA 1
ATOM 1611 C C . TYR B 1 85 ? -5.48 -4.648 6.871 1 90.5 85 TYR B C 1
ATOM 1613 O O . TYR B 1 85 ? -6.109 -3.855 6.164 1 90.5 85 TYR B O 1
ATOM 1621 N N . LEU B 1 86 ? -4.246 -4.938 6.695 1 91.31 86 LEU B N 1
ATOM 1622 C CA . LEU B 1 86 ? -3.473 -4.395 5.582 1 91.31 86 LEU B CA 1
ATOM 1623 C C . LEU B 1 86 ? -3.07 -5.496 4.609 1 91.31 86 LEU B C 1
ATOM 1625 O O . LEU B 1 86 ? -2.484 -6.504 5.016 1 91.31 86 LEU B O 1
ATOM 1629 N N . THR B 1 87 ? -3.42 -5.316 3.404 1 92.31 87 THR B N 1
ATOM 1630 C CA . THR B 1 87 ? -3.057 -6.281 2.373 1 92.31 87 THR B CA 1
ATOM 1631 C C . THR B 1 87 ? -2.117 -5.648 1.348 1 92.31 87 THR B C 1
ATOM 1633 O O . THR B 1 87 ? -2.436 -4.609 0.765 1 92.31 87 THR B O 1
ATOM 1636 N N . SER B 1 88 ? -0.963 -6.172 1.197 1 92.75 88 SER B N 1
ATOM 1637 C CA . SER B 1 88 ? -0.055 -5.836 0.107 1 92.75 88 SER B CA 1
ATOM 1638 C C . SER B 1 88 ? -0.22 -6.793 -1.067 1 92.75 88 SER B C 1
ATOM 1640 O O . SER B 1 88 ? -0.244 -8.016 -0.883 1 92.75 88 SER B O 1
ATOM 1642 N N . CYS B 1 89 ? -0.388 -6.223 -2.207 1 89.44 89 CYS B N 1
ATOM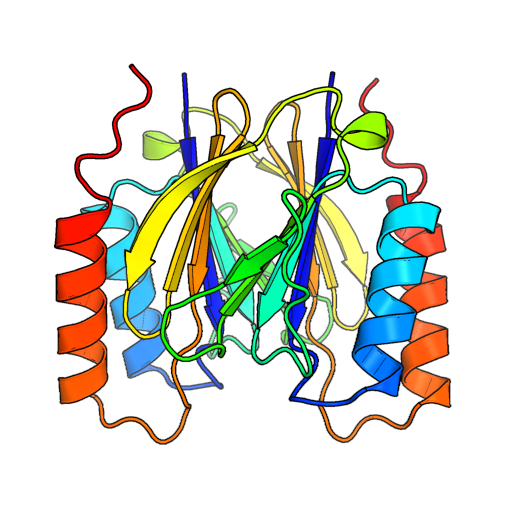 1643 C CA . CYS B 1 89 ? -0.515 -7.023 -3.42 1 89.44 89 CYS B CA 1
ATOM 1644 C C . CYS B 1 89 ? 0.384 -6.484 -4.527 1 89.44 89 CYS B C 1
ATOM 1646 O O . CYS B 1 89 ? 0.519 -5.27 -4.688 1 89.44 89 CYS B O 1
ATOM 1648 N N . TYR B 1 90 ? 0.942 -7.457 -5.219 1 85.31 90 TYR B N 1
ATOM 1649 C CA . TYR B 1 90 ? 1.652 -7.105 -6.441 1 85.31 90 TYR B CA 1
ATOM 1650 C C . TYR B 1 90 ? 1.425 -8.148 -7.527 1 85.31 90 TYR B C 1
ATOM 1652 O O . TYR B 1 90 ? 1.705 -9.336 -7.324 1 85.31 90 TYR B O 1
ATOM 1660 N N . VAL B 1 91 ? 0.892 -7.621 -8.594 1 79.94 91 VAL B N 1
ATOM 1661 C CA . VAL B 1 91 ? 0.715 -8.453 -9.781 1 79.94 91 VAL B CA 1
ATOM 1662 C C . VAL B 1 91 ? 1.492 -7.859 -10.953 1 79.94 91 VAL B C 1
ATOM 1664 O O . VAL B 1 91 ? 1.371 -6.668 -11.242 1 79.94 91 VAL B O 1
ATOM 1667 N N . SER B 1 92 ? 2.182 -8.688 -11.562 1 78.06 92 SER B N 1
ATOM 1668 C CA . SER B 1 92 ? 2.994 -8.242 -12.688 1 78.06 92 SER B CA 1
ATOM 1669 C C . SER B 1 92 ? 2.135 -7.598 -13.773 1 78.06 92 SER B C 1
ATOM 1671 O O . SER B 1 92 ? 1.043 -8.086 -14.078 1 78.06 92 SER B O 1
ATOM 1673 N N . PRO B 1 93 ? 2.678 -6.496 -14.375 1 72.25 93 PRO B N 1
ATOM 1674 C CA . PRO B 1 93 ? 1.941 -5.867 -15.477 1 72.25 93 PRO B CA 1
ATOM 1675 C C . PRO B 1 93 ? 1.798 -6.781 -16.688 1 72.25 93 PRO B C 1
ATOM 1677 O O . PRO B 1 93 ? 0.939 -6.551 -17.547 1 72.25 93 PRO B O 1
ATOM 1680 N N . ASN B 1 94 ? 2.627 -7.754 -16.688 1 75.75 94 ASN B N 1
ATOM 1681 C CA . ASN B 1 94 ? 2.615 -8.664 -17.844 1 75.75 94 ASN B CA 1
ATOM 1682 C C . ASN B 1 94 ? 1.598 -9.781 -17.656 1 75.75 94 ASN B C 1
ATOM 1684 O O . ASN B 1 94 ? 1.468 -10.656 -18.516 1 75.75 94 ASN B O 1
ATOM 1688 N N . ILE B 1 95 ? 0.9 -9.633 -16.656 1 74.06 95 ILE B N 1
ATOM 1689 C CA . ILE B 1 95 ? -0.083 -10.68 -16.375 1 74.06 95 ILE B CA 1
ATOM 1690 C C . ILE B 1 95 ? -1.271 -10.531 -17.312 1 74.06 95 ILE B C 1
ATOM 1692 O O . ILE B 1 95 ? -1.674 -9.422 -17.656 1 74.06 95 ILE B O 1
ATOM 1696 N N . ASN B 1 96 ? -1.736 -11.641 -17.797 1 81 96 ASN B N 1
ATOM 1697 C CA . ASN B 1 96 ? -2.951 -11.562 -18.594 1 81 96 ASN B CA 1
ATOM 1698 C C . ASN B 1 96 ? -4.176 -11.273 -17.734 1 81 96 ASN B C 1
ATOM 1700 O O . ASN B 1 96 ? -4.184 -11.57 -16.547 1 81 96 ASN B O 1
ATOM 1704 N N . VAL B 1 97 ? -5.137 -10.695 -18.359 1 78.12 97 VAL B N 1
ATOM 1705 C CA . VAL B 1 97 ? -6.324 -10.195 -17.672 1 78.12 97 VAL B CA 1
ATOM 1706 C C . VAL B 1 97 ? -7.027 -11.352 -16.969 1 78.12 97 VAL B C 1
ATOM 1708 O O . VAL B 1 97 ? -7.551 -11.18 -15.859 1 78.12 97 VAL B O 1
ATOM 1711 N N . HIS B 1 98 ? -7.059 -12.5 -17.562 1 82.5 98 HIS B N 1
ATOM 1712 C CA . HIS B 1 98 ? -7.723 -13.648 -16.953 1 82.5 98 HIS B CA 1
ATOM 1713 C C . HIS B 1 98 ? -7.027 -14.078 -15.672 1 82.5 98 HIS B C 1
ATOM 1715 O O . HIS B 1 98 ? -7.688 -14.352 -14.664 1 82.5 98 HIS B O 1
ATOM 1721 N N . ARG B 1 99 ? -5.746 -14.062 -15.75 1 82.94 99 ARG B N 1
ATOM 1722 C CA . ARG B 1 99 ? -4.98 -14.43 -14.57 1 82.94 99 ARG B CA 1
ATOM 1723 C C . ARG B 1 99 ? -5.121 -13.375 -13.477 1 82.94 99 ARG B C 1
ATOM 1725 O O . ARG B 1 99 ? -5.133 -13.695 -12.289 1 82.94 99 ARG B O 1
ATOM 1732 N N . PHE B 1 100 ? -5.234 -12.234 -13.953 1 84.25 100 PHE B N 1
ATOM 1733 C CA . PHE B 1 100 ? -5.453 -11.156 -12.992 1 84.25 100 PHE B CA 1
ATOM 1734 C C . PHE B 1 100 ? -6.801 -11.312 -12.305 1 84.25 100 PHE B C 1
ATOM 1736 O O . PHE B 1 100 ? -6.906 -11.148 -11.086 1 84.25 100 PHE B O 1
ATOM 1743 N N . GLN B 1 101 ? -7.77 -11.625 -13.055 1 83.44 101 GLN B N 1
ATOM 1744 C CA . GLN B 1 101 ? -9.094 -11.859 -12.492 1 83.44 101 GLN B CA 1
ATOM 1745 C C . GLN B 1 101 ? -9.07 -13.031 -11.508 1 83.44 101 GLN B C 1
ATOM 1747 O O . GLN B 1 101 ? -9.688 -12.961 -10.445 1 83.44 101 GLN B O 1
ATOM 1752 N N . ASP B 1 102 ? -8.359 -14.047 -11.898 1 86.94 102 ASP B N 1
ATOM 1753 C CA . ASP B 1 102 ? -8.203 -15.195 -11.008 1 86.94 102 ASP B CA 1
ATOM 1754 C C . ASP B 1 102 ? -7.57 -14.781 -9.688 1 86.94 102 ASP B C 1
ATOM 1756 O O . ASP B 1 102 ? -7.992 -15.234 -8.617 1 86.94 102 ASP B O 1
ATOM 1760 N N . PHE B 1 103 ? -6.625 -14 -9.836 1 85.88 103 PHE B N 1
ATOM 1761 C CA . PHE B 1 103 ? -5.953 -13.516 -8.633 1 85.88 103 PHE B CA 1
ATOM 1762 C C . PHE B 1 103 ? -6.918 -12.734 -7.746 1 85.88 103 PHE B C 1
ATOM 1764 O O . PHE B 1 103 ? -6.992 -12.984 -6.543 1 85.88 103 PHE B O 1
ATOM 1771 N N . LEU B 1 104 ? -7.676 -11.844 -8.359 1 85.38 104 LEU B N 1
ATOM 1772 C CA . LEU B 1 104 ? -8.602 -11.031 -7.574 1 85.38 104 LEU B CA 1
ATOM 1773 C C . LEU B 1 104 ? -9.664 -11.906 -6.914 1 85.38 104 LEU B C 1
ATOM 1775 O O . LEU B 1 104 ? -10.078 -11.633 -5.785 1 85.38 104 LEU B O 1
ATOM 1779 N N . GLU B 1 105 ? -10.078 -12.891 -7.59 1 86.62 105 GLU B N 1
ATOM 1780 C CA . GLU B 1 105 ? -11.039 -13.828 -7.012 1 86.62 105 GLU B CA 1
ATOM 1781 C C . GLU B 1 105 ? -10.438 -14.562 -5.812 1 86.62 105 GLU B C 1
ATOM 1783 O O . GLU B 1 105 ? -11.086 -14.695 -4.773 1 86.62 105 GLU B O 1
ATOM 1788 N N . GLU B 1 106 ? -9.25 -14.961 -6.004 1 86.56 106 GLU B N 1
ATOM 1789 C CA . GLU B 1 106 ? -8.562 -15.617 -4.898 1 86.56 106 GLU B CA 1
ATOM 1790 C C . GLU B 1 106 ? -8.406 -14.672 -3.709 1 86.56 106 GLU B C 1
ATOM 1792 O O . GLU B 1 106 ? -8.625 -15.07 -2.562 1 86.56 106 GLU B O 1
ATOM 1797 N N . LEU B 1 107 ? -8 -13.57 -4.059 1 85 107 LEU B N 1
ATOM 1798 C CA . LEU B 1 107 ? -7.836 -12.562 -3.018 1 85 107 LEU B CA 1
ATOM 1799 C C . LEU B 1 107 ? -9.148 -12.328 -2.277 1 85 107 LEU B C 1
ATOM 1801 O O . LEU B 1 107 ? -9.18 -12.328 -1.045 1 85 107 LEU B O 1
ATOM 1805 N N . SER B 1 108 ? -10.164 -12.156 -2.969 1 86.81 108 SER B N 1
ATOM 1806 C CA . SER B 1 108 ? -11.477 -11.93 -2.383 1 86.81 108 SER B CA 1
ATOM 1807 C C . SER B 1 108 ? -11.883 -13.086 -1.47 1 86.81 108 SER B C 1
ATOM 1809 O O . SER B 1 108 ? -12.32 -12.867 -0.338 1 86.81 108 SER B O 1
ATOM 1811 N N . ASN B 1 109 ? -11.664 -14.203 -1.921 1 87.19 109 ASN B N 1
ATOM 1812 C CA . ASN B 1 109 ? -12.023 -15.391 -1.148 1 87.19 109 ASN B CA 1
ATOM 1813 C C . ASN B 1 109 ? -11.195 -15.5 0.13 1 87.19 109 ASN B C 1
ATOM 1815 O O . ASN B 1 109 ? -11.68 -16 1.144 1 87.19 109 ASN B O 1
ATOM 1819 N N . SER B 1 110 ? -10.086 -14.969 0.026 1 85.81 110 SER B N 1
ATOM 1820 C CA . SER B 1 110 ? -9.172 -15.125 1.149 1 85.81 110 SER B CA 1
ATOM 1821 C C . SER B 1 110 ? -9.43 -14.078 2.225 1 85.81 110 SER B C 1
ATOM 1823 O O . SER B 1 110 ? -9.359 -14.375 3.42 1 85.81 110 SER B O 1
ATOM 1825 N N . ILE B 1 111 ? -9.766 -12.883 1.804 1 82.38 111 ILE B N 1
ATOM 1826 C CA . ILE B 1 111 ? -9.727 -11.82 2.807 1 82.38 111 ILE B CA 1
ATOM 1827 C C . ILE B 1 111 ? -11.148 -11.344 3.113 1 82.38 111 ILE B C 1
ATOM 1829 O O . ILE B 1 111 ? -11.367 -10.609 4.074 1 82.38 111 ILE B O 1
ATOM 1833 N N . CYS B 1 112 ? -12.094 -11.75 2.365 1 79.81 112 CYS B N 1
ATOM 1834 C CA . CYS B 1 112 ? -13.469 -11.312 2.605 1 79.81 112 CYS B CA 1
ATOM 1835 C C . CYS B 1 112 ? -13.922 -11.703 4.008 1 79.81 112 CYS B C 1
ATOM 1837 O O . CYS B 1 112 ? -14.688 -10.977 4.641 1 79.81 112 CYS B O 1
ATOM 1839 N N . LYS B 1 113 ? -13.375 -12.75 4.52 1 76.19 113 LYS B N 1
ATOM 1840 C CA . LYS B 1 113 ? -13.844 -13.258 5.805 1 76.19 113 LYS B CA 1
ATOM 1841 C C . LYS B 1 113 ? -13.078 -12.633 6.961 1 76.19 113 LYS B C 1
ATOM 1843 O O . LYS B 1 113 ? -13.344 -12.922 8.125 1 76.19 113 LYS B O 1
ATOM 1848 N N . LEU B 1 114 ? -12.062 -11.805 6.555 1 76.62 114 LEU B N 1
ATOM 1849 C CA . LEU B 1 114 ? -11.266 -11.227 7.633 1 76.62 114 LEU B CA 1
ATOM 1850 C C . LEU B 1 114 ? -12.039 -10.125 8.352 1 76.62 114 LEU B C 1
ATOM 1852 O O . LEU B 1 114 ? -12.438 -9.133 7.73 1 76.62 114 LEU B O 1
ATOM 1856 N N . ASP B 1 115 ? -13.289 -10.227 8.836 1 61.25 115 ASP B N 1
ATOM 1857 C CA . ASP B 1 115 ? -14.094 -9.25 9.555 1 61.25 115 ASP B CA 1
ATOM 1858 C C . ASP B 1 115 ? -13.508 -8.961 10.938 1 61.25 115 ASP B C 1
ATOM 1860 O O . ASP B 1 115 ? -12.875 -9.828 11.539 1 61.25 115 ASP B O 1
ATOM 1864 N N . GLY B 1 116 ? -13.125 -7.641 11.195 1 51.06 116 GLY B N 1
ATOM 1865 C CA . GLY B 1 116 ? -12.852 -7.246 12.57 1 51.06 116 GLY B CA 1
ATOM 1866 C C . GLY B 1 116 ? -13.867 -7.793 13.562 1 51.06 116 GLY B C 1
ATOM 1867 O O . GLY B 1 116 ? -15.07 -7.703 13.336 1 51.06 116 GLY B O 1
ATOM 1868 N N . LYS B 1 117 ? -13.633 -8.945 14.008 1 41.78 117 LYS B N 1
ATOM 1869 C CA . LYS B 1 117 ? -14.5 -9.219 15.156 1 41.78 117 LYS B CA 1
ATOM 1870 C C . LYS B 1 117 ? -14.273 -8.211 16.266 1 41.78 117 LYS B C 1
ATOM 1872 O O . LYS B 1 117 ? -13.148 -7.762 16.5 1 41.78 117 LYS B O 1
#

Nearest PDB structures (foldseek):
  1wdu-assembly2_B  TM=7.790E-01  e=4.748E-06  Bombyx mori
  6a42-assembly1_A  TM=8.173E-01  e=1.120E-04  Bombyx mori
  6a43-assembly1_A  TM=8.121E-01  e=1.896E-04  Bombyx mori
  6a44-assembly1_A  TM=8.103E-01  e=2.467E-04  Bombyx mori
  2ei9-assembly1_A  TM=7.853E-01  e=2.025E-04  Bombyx mori

Secondary structure (DSSP, 8-state):
--EEEEEEE-TT-HHHHHHHHHHHHHTT-SEEEEES-S---SSTTEEE-TTSSEEEEE-HHHH-S-EEEEEEETTEEEEEETTEEEEEE---TT--HHHHHHHHHHHHHHHTT----/--EEEEEEE-TT-HHHHHHHHHHHHHTT-SEEEEES-S---SSTTEEE-TTSSEEEEE-HHHH-S-EEEEEEETTEEEEEETTEEEEEE---TTS-HHHHHHHHHHHHHHHTT----

Solvent-accessible surface area (backbone atoms only — not comparable to full-atom values): 11916 Å² total; per-residue (Å²): 132,44,43,28,36,39,32,40,45,39,66,53,33,60,69,53,46,54,51,47,56,51,44,34,60,70,34,54,32,14,31,38,34,34,28,31,47,69,71,78,65,96,47,93,45,40,46,55,11,72,72,46,30,5,27,39,37,49,35,53,84,64,47,72,47,64,68,43,84,71,49,67,38,84,29,20,26,28,33,33,46,76,54,32,36,42,31,27,31,32,58,65,76,82,54,51,69,67,58,49,51,50,50,51,50,51,47,35,69,65,45,43,75,65,60,62,124,131,42,44,30,36,40,33,39,45,39,66,53,33,60,69,50,45,55,51,47,57,52,44,34,60,71,34,54,30,15,31,38,34,32,27,30,46,69,71,77,66,96,48,92,45,41,46,55,11,73,72,46,32,5,28,41,37,48,36,53,84,64,47,72,48,64,67,42,86,71,47,68,38,83,30,20,26,28,33,33,46,78,52,31,36,41,30,27,29,31,57,65,74,83,53,52,70,67,59,49,50,50,46,51,51,49,49,35,69,65,46,43,74,66,59,62,122

Sequence (234 aa):
MSFKVLQCNVNHVWAAQDLLEQNMIEVRAGICVIAEPVRIPSTIYWFGSEDGRAAIRWDSEILQRTCILAKRGQHYVTVRCGDVYLTSCYVSPNINVHRFQDFLEELSNSICKLDGKMSFKVLQCNVNHVWAAQDLLEQNMIEVRAGICVIAEPVRIPSTIYWFGSEDGRAAIRWDSEILQRTCILAKRGQHYVTVRCGDVYLTSCYVSPNINVHRFQDFLEELSNSICKLDGK

InterPro domains:
  IPR036691 Endonuclease/exonuclease/phosphatase superfamily [G3DSA:3.60.10.10] (1-117)
  IPR036691 Endonuclease/exonuclease/phosphatase superfamily [SSF56219] (1-108)

pLDDT: mean 86.2, std 9.4, range [40.81, 97.56]

Organism: Lasius niger (NCBI:txid67767)